Protein AF-A0A1Y6BTZ0-F1 (afdb_monomer)

Foldseek 3Di:
DDDPVVVVVVVVVVVVLVPDLQQPQLQWCCVPDVDGDGLPFQKKKKWKKKKKADKWWAALVLDTDDQLAARIKIKTKIKMKGDPDSFKIKMKMWIKMWGHHPPDIDIDIAWMKIKMKGWPDDDDLVCLPGKTKIKMKMKTDFPQQDPLNDPDRSCNSHRYPNWIKIKIWMKIWRSRDQKIKIKIWMKIATDWDAGPNKIKGWAIKIKIKIKIWGDDPQKIKMKIKIWMWTHAMDINNHGDPSRTWTKIKIKIKIKGHDDPQFMKMWMWMFIRPDGSIHRDITMIMIMIMTMDGDD

Mean predicted aligned error: 7.96 Å

Organism: NCBI:txid1513793

Radius of gyration: 21.39 Å; Cα contacts (8 Å, |Δi|>4): 846; chains: 1; bounding box: 44×32×86 Å

Sequence (295 aa):
MIPLVRLIIGLGIGLLAYQQSLACSSCGSGAADPIILFPNENYKFYLGLSDQRGFRDYNADGELVDSFGPDVKQRLTLSGGLRLSAAMTLSLTSGWQRNTKGNREDSGQTDPLFAWRYNIISQSFTSPLRPQVQVVASHKLAVGRSIHDSSALNMIDVFGSGFKESSAGVDLWFGNLPFKFGGTVLYTHVHDARHNDTQLQPGARWTRILTLGTVAWNTKFIGGLIAMDQGGIKDDGQRVARSDRYQRDLFVTIETLSLPWGNLRLNLVRQGMFEPGKNSIQAQSLTISYMRGFL

Solvent-accessible surface area (backbone atoms only — not comparable to full-atom values): 14209 Å² total; per-residue (Å²): 143,87,68,67,70,66,53,52,54,52,48,50,54,54,58,63,60,58,68,61,64,66,53,44,51,54,31,26,48,35,89,81,42,93,79,60,72,44,98,71,35,40,36,34,41,38,44,33,46,33,48,30,34,70,60,40,30,20,39,65,86,27,47,83,46,83,60,63,57,41,54,33,43,34,32,40,37,43,34,44,33,40,50,82,48,102,44,32,38,41,35,44,35,35,34,41,32,38,22,29,46,92,94,45,72,34,70,43,48,30,40,38,34,39,36,41,37,38,48,79,34,72,63,42,88,91,40,45,86,45,46,28,34,30,43,38,37,34,42,34,45,52,72,11,45,10,74,86,71,38,85,47,96,37,44,35,59,44,42,22,81,52,40,38,34,42,33,39,37,43,31,28,24,28,29,55,44,77,55,27,36,17,37,20,42,37,44,32,47,43,46,69,39,78,50,94,94,40,40,41,29,54,32,48,31,41,41,36,36,41,29,44,29,39,70,56,93,59,28,37,41,38,37,35,43,39,43,37,44,30,44,34,32,23,52,72,82,42,70,47,81,73,48,37,28,33,41,38,29,41,39,40,36,44,30,46,51,87,45,98,87,32,29,48,33,43,36,42,36,37,33,38,67,82,57,66,22,20,55,26,59,25,34,39,34,45,30,47,29,43,34,39,69,38,111

Nearest PDB structures (foldseek):
  5o68-assembly2_F  TM=8.169E-01  e=7.765E-11  Pseudomonas sp. UK4
  3a2s-assembly1_X  TM=3.562E-01  e=4.623E-05  Neisseria meningitidis
  7de8-assembly1_X  TM=3.056E-01  e=1.312E-04  Neisseria meningitidis
  2erv-assembly1_A  TM=3.747E-01  e=2.798E-01  Pseudomonas aeruginosa
  3fhh-assembly1_A  TM=2.752E-01  e=4.965E-01  Shigella dysenteriae

pLDDT: mean 84.27, std 16.29, range [30.39, 98.06]

Structure (mmCIF, N/CA/C/O backbone):
data_AF-A0A1Y6BTZ0-F1
#
_entry.id   AF-A0A1Y6BTZ0-F1
#
loop_
_atom_site.group_PDB
_atom_site.id
_atom_site.type_symbol
_atom_site.label_atom_id
_atom_site.label_alt_id
_atom_site.label_comp_id
_atom_site.label_asym_id
_atom_site.label_entity_id
_atom_site.label_seq_id
_atom_site.pdbx_PDB_ins_code
_atom_site.Cartn_x
_atom_site.Cartn_y
_atom_site.Cartn_z
_atom_site.occupancy
_atom_site.B_iso_or_equiv
_atom_site.auth_seq_id
_atom_site.auth_comp_id
_atom_site.auth_asym_id
_atom_site.auth_atom_id
_atom_site.pdbx_PDB_model_num
ATOM 1 N N . MET A 1 1 ? -19.750 -15.322 57.104 1.00 41.97 1 MET A N 1
ATOM 2 C CA . MET A 1 1 ? -19.798 -13.954 56.540 1.00 41.97 1 MET A CA 1
ATOM 3 C C . MET A 1 1 ? -18.577 -13.721 55.654 1.00 41.97 1 MET A C 1
ATOM 5 O O . MET A 1 1 ? -17.623 -13.093 56.080 1.00 41.97 1 MET A O 1
ATOM 9 N N . ILE A 1 2 ? -18.564 -14.288 54.444 1.00 44.53 2 ILE A N 1
ATOM 10 C CA . ILE A 1 2 ? -17.523 -14.031 53.435 1.00 44.53 2 ILE A CA 1
ATOM 11 C C . ILE A 1 2 ? -18.193 -14.046 52.046 1.00 44.53 2 ILE A C 1
ATOM 13 O O . ILE A 1 2 ? -18.192 -15.088 51.397 1.00 44.53 2 ILE A O 1
ATOM 17 N N . PRO A 1 3 ? -18.824 -12.943 51.590 1.00 45.62 3 PRO A N 1
ATOM 18 C CA . PRO A 1 3 ? -19.018 -12.794 50.145 1.00 45.62 3 PRO A CA 1
ATOM 19 C C . PRO A 1 3 ? -18.666 -11.410 49.577 1.00 45.62 3 PRO A C 1
ATOM 21 O O . PRO A 1 3 ? -18.629 -11.263 48.361 1.00 45.62 3 PRO A O 1
ATOM 24 N N . LEU A 1 4 ? -18.341 -10.403 50.396 1.00 35.38 4 LEU A N 1
ATOM 25 C CA . LEU A 1 4 ? -18.137 -9.040 49.880 1.00 35.38 4 LEU A CA 1
ATOM 26 C C . LEU A 1 4 ? -16.742 -8.819 49.260 1.00 35.38 4 LEU A C 1
ATOM 28 O O . LEU A 1 4 ? -16.602 -8.112 48.268 1.00 35.38 4 LEU A O 1
ATOM 32 N N . VAL A 1 5 ? -15.706 -9.480 49.789 1.00 39.72 5 VAL A N 1
ATOM 33 C CA . VAL A 1 5 ? -14.309 -9.257 49.361 1.00 39.72 5 VAL A CA 1
ATOM 34 C C . VAL A 1 5 ? -14.016 -9.865 47.980 1.00 39.72 5 VAL A C 1
ATOM 36 O O . VAL A 1 5 ? -13.243 -9.303 47.209 1.00 39.72 5 VAL A O 1
ATOM 39 N N . ARG A 1 6 ? -14.690 -10.962 47.601 1.00 35.94 6 ARG A N 1
ATOM 40 C CA . ARG A 1 6 ? -14.544 -11.554 46.255 1.00 35.94 6 ARG A CA 1
ATOM 41 C C . ARG A 1 6 ? -15.241 -10.733 45.164 1.00 35.94 6 ARG A C 1
ATOM 43 O O . ARG A 1 6 ? -14.768 -10.726 44.033 1.00 35.94 6 ARG A O 1
ATOM 50 N N . LEU A 1 7 ? -16.302 -9.997 45.505 1.00 34.53 7 LEU A N 1
ATOM 51 C CA . LEU A 1 7 ? -17.012 -9.128 44.563 1.00 34.53 7 LEU A CA 1
ATOM 52 C C . LEU A 1 7 ? -16.193 -7.869 44.222 1.00 34.53 7 LEU A C 1
ATOM 54 O O . LEU A 1 7 ? -16.160 -7.447 43.071 1.00 34.53 7 LEU A O 1
ATOM 58 N N . ILE A 1 8 ? -15.465 -7.317 45.199 1.00 44.34 8 ILE A N 1
ATOM 59 C CA . ILE A 1 8 ? -14.638 -6.111 45.018 1.00 44.34 8 ILE A CA 1
ATOM 60 C C . ILE A 1 8 ? -13.350 -6.424 44.241 1.00 44.34 8 ILE A C 1
ATOM 62 O O . ILE A 1 8 ? -12.942 -5.634 43.394 1.00 44.34 8 ILE A O 1
ATOM 66 N N . ILE A 1 9 ? -12.748 -7.602 44.440 1.00 46.16 9 ILE A N 1
ATOM 67 C CA . ILE A 1 9 ? -11.580 -8.035 43.650 1.00 46.16 9 ILE A CA 1
ATOM 68 C C . ILE A 1 9 ? -11.996 -8.386 42.207 1.00 46.16 9 ILE A C 1
ATOM 70 O O . ILE A 1 9 ? -11.276 -8.056 41.267 1.00 46.16 9 ILE A O 1
ATOM 74 N N . GLY A 1 10 ? -13.192 -8.957 42.005 1.00 34.25 10 GLY A N 1
ATOM 75 C CA . GLY A 1 10 ? -1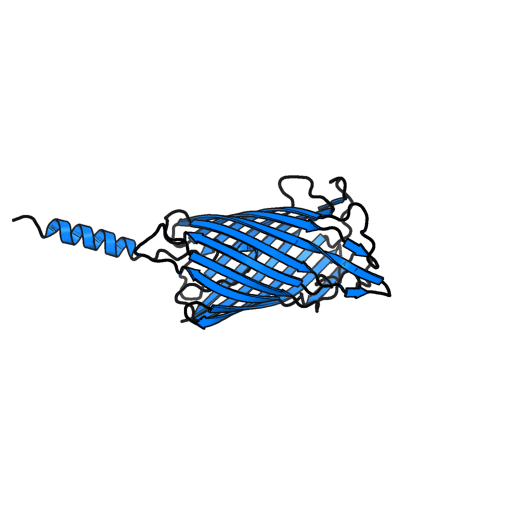3.761 -9.184 40.669 1.00 34.25 10 GLY A CA 1
ATOM 76 C C . GLY A 1 10 ? -14.083 -7.890 39.909 1.00 34.25 10 GLY A C 1
ATOM 77 O O . GLY A 1 10 ? -13.777 -7.787 38.722 1.00 34.25 10 GLY A O 1
ATOM 78 N N . LEU A 1 11 ? -14.623 -6.870 40.590 1.00 34.91 11 LEU A N 1
ATOM 79 C CA . LEU A 1 11 ? -14.847 -5.545 39.997 1.00 34.91 11 LEU A CA 1
ATOM 80 C C . LEU A 1 11 ? -13.545 -4.762 39.776 1.00 34.91 11 LEU A C 1
ATOM 82 O O . LEU A 1 11 ? -13.436 -4.062 38.775 1.00 34.91 11 LEU A O 1
ATOM 86 N N . GLY A 1 12 ? -12.542 -4.903 40.647 1.00 30.50 12 GLY A N 1
ATOM 87 C CA . GLY A 1 12 ? -11.238 -4.246 40.497 1.00 30.50 12 GLY A CA 1
ATOM 88 C C . GLY A 1 12 ? -10.427 -4.770 39.308 1.00 30.50 12 GLY A C 1
ATOM 89 O O . GLY A 1 12 ? -9.796 -3.988 38.601 1.00 30.50 12 GLY A O 1
ATOM 90 N N . ILE A 1 13 ? -10.511 -6.073 39.018 1.00 41.94 13 ILE A N 1
ATOM 91 C CA . ILE A 1 13 ? -9.890 -6.668 37.823 1.00 41.94 13 ILE A CA 1
ATOM 92 C C . ILE A 1 13 ? -10.703 -6.325 36.562 1.00 41.94 13 ILE A C 1
ATOM 94 O O . ILE A 1 13 ? -10.114 -6.068 35.516 1.00 41.94 13 ILE A O 1
ATOM 98 N N . GLY A 1 14 ? -12.034 -6.212 36.657 1.00 31.38 14 GLY A N 1
ATOM 99 C CA . GLY A 1 14 ? -12.891 -5.736 35.561 1.00 31.38 14 GLY A CA 1
ATOM 100 C C . GLY A 1 14 ? -12.719 -4.247 35.222 1.00 31.38 14 GLY A C 1
ATOM 101 O O . GLY A 1 14 ? -12.815 -3.876 34.055 1.00 31.38 14 GLY A O 1
ATOM 102 N N . LEU A 1 15 ? -12.412 -3.401 36.212 1.00 32.28 15 LEU A N 1
ATOM 103 C CA . LEU A 1 15 ? -12.181 -1.960 36.042 1.00 32.28 15 LEU A CA 1
ATOM 104 C C . LEU A 1 15 ? -10.744 -1.628 35.611 1.00 32.28 15 LEU A C 1
ATOM 106 O O . LEU A 1 15 ? -10.543 -0.658 34.885 1.00 32.28 15 LEU A O 1
ATOM 110 N N . LEU A 1 16 ? -9.755 -2.458 35.961 1.00 32.62 16 LEU A N 1
ATOM 111 C CA . LEU A 1 16 ? -8.395 -2.356 35.410 1.00 32.62 16 LEU A CA 1
ATOM 112 C C . LEU A 1 16 ? -8.262 -3.027 34.031 1.00 32.62 16 LEU A C 1
ATOM 114 O O . LEU A 1 16 ? -7.460 -2.578 33.218 1.00 32.62 16 LEU A O 1
ATOM 118 N N . ALA A 1 17 ? -9.108 -4.010 33.703 1.00 33.31 17 ALA A N 1
ATOM 119 C CA . ALA A 1 17 ? -9.297 -4.491 32.328 1.00 33.31 17 ALA A CA 1
ATOM 120 C C . ALA A 1 17 ? -10.113 -3.513 31.452 1.00 33.31 17 ALA A C 1
ATOM 122 O O . ALA A 1 17 ? -10.197 -3.692 30.237 1.00 33.31 17 ALA A O 1
ATOM 123 N N . TYR A 1 18 ? -10.684 -2.461 32.053 1.00 30.39 18 TYR A N 1
ATOM 124 C CA . TYR A 1 18 ? -11.394 -1.380 31.362 1.00 30.39 18 TYR A CA 1
ATOM 125 C C . TYR A 1 18 ? -10.451 -0.328 30.757 1.00 30.39 18 TYR A C 1
ATOM 127 O O . TYR A 1 18 ? -10.898 0.567 30.036 1.00 30.39 18 TYR A O 1
ATOM 135 N N . GLN A 1 19 ? -9.135 -0.453 30.970 1.00 34.09 19 GLN A N 1
ATOM 136 C CA . GLN A 1 19 ? -8.147 0.223 30.133 1.00 34.09 19 GLN A CA 1
ATOM 137 C C . GLN A 1 19 ? -8.053 -0.488 28.783 1.00 34.09 19 GLN A C 1
ATOM 139 O O . GLN A 1 19 ? -7.151 -1.272 28.517 1.00 34.09 19 GLN A O 1
ATOM 144 N N . GLN A 1 20 ? -9.069 -0.202 27.968 1.00 41.69 20 GLN A N 1
ATOM 145 C CA . GLN A 1 20 ? -9.121 -0.306 26.520 1.00 41.69 20 GLN A CA 1
ATOM 146 C C . GLN A 1 20 ? -8.299 -1.471 25.958 1.00 41.69 20 GLN A C 1
ATOM 148 O O . GLN A 1 20 ? -7.125 -1.318 25.610 1.00 41.69 20 GLN A O 1
ATOM 153 N N . SER A 1 21 ? -8.946 -2.614 25.707 1.00 36.28 21 SER A N 1
ATOM 154 C CA . SER A 1 21 ? -8.501 -3.403 24.565 1.00 36.28 21 SER A CA 1
ATOM 155 C C . SER A 1 21 ? -8.729 -2.536 23.324 1.00 36.28 21 SER A C 1
ATOM 157 O O . SER A 1 21 ? -9.800 -2.515 22.724 1.00 36.28 21 SER A O 1
ATOM 159 N N . LEU A 1 22 ? -7.729 -1.709 23.011 1.00 52.84 22 LEU A N 1
ATOM 160 C CA . LEU A 1 22 ? -7.672 -0.879 21.822 1.00 52.84 22 LEU A CA 1
ATOM 161 C C . LEU A 1 22 ? -7.662 -1.860 20.658 1.00 52.84 22 LEU A C 1
ATOM 163 O O . LEU A 1 22 ? -6.617 -2.417 20.310 1.00 52.84 22 LEU A O 1
ATOM 167 N N . ALA A 1 23 ? -8.863 -2.170 20.161 1.00 49.91 23 ALA A N 1
ATOM 168 C CA . ALA A 1 23 ? -9.090 -3.119 19.089 1.00 49.91 23 ALA A CA 1
ATOM 169 C C . ALA A 1 23 ? -8.126 -2.763 17.968 1.00 49.91 23 ALA A C 1
ATOM 171 O O . ALA A 1 23 ? -8.148 -1.636 17.490 1.00 49.91 23 ALA A O 1
ATOM 172 N N . CYS A 1 24 ? -7.224 -3.668 17.596 1.00 57.22 24 CYS A N 1
ATOM 173 C CA . CYS A 1 24 ? -6.159 -3.317 16.673 1.00 57.22 24 CYS A CA 1
ATOM 174 C C . CYS A 1 24 ? -6.688 -3.217 15.239 1.00 57.22 24 CYS A C 1
ATOM 176 O O . CYS A 1 24 ? -6.531 -4.140 14.445 1.00 57.22 24 CYS A O 1
ATOM 178 N N . SER A 1 25 ? -7.283 -2.072 14.907 1.00 50.34 25 SER A N 1
ATOM 179 C CA . SER A 1 25 ? -7.778 -1.758 13.566 1.00 50.34 25 SER A CA 1
ATOM 180 C C . SER A 1 25 ? -6.692 -1.923 12.501 1.00 50.34 25 SER A C 1
ATOM 182 O O . SER A 1 25 ? -7.004 -2.255 11.374 1.00 50.34 25 SER A O 1
ATOM 184 N N . SER A 1 26 ? -5.411 -1.783 12.859 1.00 55.41 26 SER A N 1
ATOM 185 C CA . SER A 1 26 ? -4.264 -1.919 11.954 1.00 55.41 26 SER A CA 1
ATOM 186 C C . SER A 1 26 ? -3.530 -3.267 12.010 1.00 55.41 26 SER A C 1
ATOM 188 O O . SER A 1 26 ? -2.465 -3.373 11.413 1.00 55.41 26 SER A O 1
ATOM 190 N N . CYS A 1 27 ? -4.025 -4.271 12.743 1.00 56.53 27 CYS A N 1
ATOM 191 C CA . CYS A 1 27 ? -3.370 -5.589 12.820 1.00 56.53 27 CYS A CA 1
ATOM 192 C C . CYS A 1 27 ? -3.823 -6.543 11.712 1.00 56.53 27 CYS A C 1
ATOM 194 O O . CYS A 1 27 ? -3.243 -7.605 11.538 1.00 56.53 27 CYS A O 1
ATOM 196 N N . GLY A 1 28 ? -4.842 -6.178 10.946 1.00 60.06 28 GLY A N 1
ATOM 197 C CA . GLY A 1 28 ? -5.150 -6.828 9.683 1.00 60.06 28 GLY A CA 1
ATOM 198 C C . GLY A 1 28 ? -4.313 -6.232 8.553 1.00 60.06 28 GLY A C 1
ATOM 199 O O . GLY A 1 28 ? -3.080 -6.228 8.577 1.00 60.06 28 GLY A O 1
ATOM 200 N N . SER A 1 29 ? -4.990 -5.593 7.608 1.00 57.09 29 SER A N 1
ATOM 201 C CA . SER A 1 29 ? -4.385 -5.023 6.409 1.00 57.09 29 SER A CA 1
ATOM 202 C C . SER A 1 29 ? -3.658 -3.695 6.660 1.00 57.09 29 SER A C 1
ATOM 204 O O . SER A 1 29 ? -3.507 -2.907 5.727 1.00 57.09 29 SER A O 1
ATOM 206 N N . GLY A 1 30 ? -3.249 -3.387 7.896 1.00 53.94 30 GLY A N 1
ATOM 207 C CA . GLY A 1 30 ? -2.688 -2.080 8.268 1.00 53.94 30 GLY A CA 1
ATOM 208 C C . GLY A 1 30 ? -1.413 -1.701 7.507 1.00 53.94 30 GLY A C 1
ATOM 209 O O . GLY A 1 30 ? -1.040 -0.532 7.491 1.00 53.94 30 GLY A O 1
ATOM 210 N N . ALA A 1 31 ? -0.775 -2.670 6.844 1.00 52.12 31 ALA A N 1
ATOM 211 C CA . ALA A 1 31 ? 0.333 -2.442 5.922 1.00 52.12 31 ALA A CA 1
ATOM 212 C C . ALA A 1 31 ? -0.095 -2.091 4.479 1.00 52.12 31 ALA A C 1
ATOM 214 O O . ALA A 1 31 ? 0.695 -1.510 3.743 1.00 52.12 31 ALA A O 1
ATOM 215 N N . ALA A 1 32 ? -1.321 -2.431 4.066 1.00 58.75 32 ALA A N 1
ATOM 216 C CA . ALA A 1 32 ? -1.858 -2.159 2.727 1.00 58.75 32 ALA A CA 1
ATOM 217 C C . ALA A 1 32 ? -2.865 -1.000 2.681 1.00 58.75 32 ALA A C 1
ATOM 219 O O . ALA A 1 32 ? -3.070 -0.424 1.616 1.00 58.75 32 ALA A O 1
ATOM 220 N N . ASP A 1 33 ? -3.480 -0.647 3.809 1.00 63.97 33 ASP A N 1
ATOM 221 C CA . ASP A 1 33 ? -4.409 0.477 3.910 1.00 63.97 33 ASP A CA 1
ATOM 222 C C . ASP A 1 33 ? -4.027 1.352 5.112 1.00 63.97 33 ASP A C 1
ATOM 224 O O . ASP A 1 33 ? -4.066 0.877 6.255 1.00 63.97 33 ASP A O 1
ATOM 228 N N . PRO A 1 34 ? -3.635 2.618 4.886 1.00 59.47 34 PRO A N 1
ATOM 229 C CA . PRO A 1 34 ? -3.190 3.489 5.964 1.00 59.47 34 PRO A CA 1
ATOM 230 C C . PRO A 1 34 ? -4.321 3.853 6.933 1.00 59.47 34 PRO A C 1
ATOM 232 O O . PRO A 1 34 ? -4.027 4.242 8.071 1.00 59.47 34 PRO A O 1
ATOM 235 N N . ILE A 1 35 ? -5.592 3.723 6.524 1.00 75.50 35 ILE A N 1
ATOM 236 C CA . ILE A 1 35 ? -6.726 4.247 7.280 1.00 75.50 35 ILE A CA 1
ATOM 237 C C . ILE A 1 35 ? -7.775 3.181 7.610 1.00 75.50 35 ILE A C 1
ATOM 239 O O . ILE A 1 35 ? -8.582 2.751 6.794 1.00 75.50 35 ILE A O 1
ATOM 243 N N . ILE A 1 36 ? -7.793 2.788 8.883 1.00 75.06 36 ILE A N 1
ATOM 244 C CA . ILE A 1 36 ? -8.793 1.875 9.438 1.00 75.06 36 ILE A CA 1
ATOM 245 C C . ILE A 1 36 ? -9.403 2.545 10.668 1.00 75.06 36 ILE A C 1
ATOM 247 O O . ILE A 1 36 ? -8.682 3.004 11.566 1.00 75.06 36 ILE A O 1
ATOM 251 N N . LEU A 1 37 ? -10.732 2.654 10.673 1.00 75.81 37 LEU A N 1
ATOM 252 C CA . LEU A 1 37 ? -11.487 3.310 11.738 1.00 75.81 37 LEU A CA 1
ATOM 253 C C . LEU A 1 37 ? -11.646 2.347 12.920 1.00 75.81 37 LEU A C 1
ATOM 255 O O . LEU A 1 37 ? -12.078 1.205 12.749 1.00 75.81 37 LEU A O 1
ATOM 259 N N . PHE A 1 38 ? -11.331 2.810 14.128 1.00 74.00 38 PHE A N 1
ATOM 260 C CA . PHE A 1 38 ? -11.684 2.107 15.361 1.00 74.00 38 PHE A CA 1
ATOM 261 C C . PHE A 1 38 ? -13.206 2.089 15.547 1.00 74.00 38 PHE A C 1
ATOM 263 O O . PHE A 1 38 ? -13.879 2.992 15.053 1.00 74.00 38 PHE A O 1
ATOM 270 N N . PRO A 1 39 ? -13.781 1.115 16.280 1.00 71.50 39 PRO A N 1
ATOM 271 C CA . PRO A 1 39 ? -15.232 0.972 16.445 1.00 71.50 39 PRO A CA 1
ATOM 272 C C . PRO A 1 39 ? -15.986 2.204 16.961 1.00 71.50 39 PRO A C 1
ATOM 274 O O . PRO A 1 39 ? -17.188 2.288 16.762 1.00 71.50 39 PRO A O 1
ATOM 277 N N . ASN A 1 40 ? -15.318 3.179 17.570 1.00 74.38 40 ASN A N 1
ATOM 278 C CA . ASN A 1 40 ? -15.905 4.438 18.033 1.00 74.38 40 ASN A CA 1
ATOM 279 C C . ASN A 1 40 ? -15.644 5.640 17.103 1.00 74.38 40 ASN A C 1
ATOM 281 O O . ASN A 1 40 ? -16.249 6.679 17.306 1.00 74.38 40 ASN A O 1
ATOM 285 N N . GLU A 1 41 ? -14.778 5.523 16.095 1.00 81.31 41 GLU A N 1
ATOM 286 C CA . GLU A 1 41 ? -14.476 6.616 15.160 1.00 81.31 41 GLU A CA 1
ATOM 287 C C . GLU A 1 41 ? -15.517 6.670 14.030 1.00 81.31 41 GLU A C 1
ATOM 289 O O . GLU A 1 41 ? -15.693 5.686 13.309 1.00 81.31 41 GLU A O 1
ATOM 294 N N . ASN A 1 42 ? -16.166 7.820 13.834 1.00 89.00 42 ASN A N 1
ATOM 295 C CA . ASN A 1 42 ? -17.037 8.076 12.683 1.00 89.00 42 ASN A CA 1
ATOM 296 C C . ASN A 1 42 ? -16.272 8.656 11.494 1.00 89.00 42 ASN A C 1
ATOM 298 O O . ASN A 1 42 ? -16.600 8.371 10.343 1.00 89.00 42 ASN A O 1
ATOM 302 N N . TYR A 1 43 ? -15.223 9.427 11.759 1.00 90.62 43 TYR A N 1
ATOM 303 C CA . TYR A 1 43 ? -14.342 9.966 10.735 1.00 90.62 43 TYR A CA 1
ATOM 304 C C . TYR A 1 43 ? -12.893 9.922 11.200 1.00 90.62 43 TYR A C 1
ATOM 306 O O . TYR A 1 43 ? -12.595 10.020 12.391 1.00 90.62 43 TYR A O 1
ATOM 314 N N . LYS A 1 44 ? -11.979 9.735 10.250 1.00 89.56 44 LYS A N 1
ATOM 315 C CA . LYS A 1 44 ? -10.543 9.672 10.512 1.00 89.56 44 LYS A CA 1
ATOM 316 C C . LYS A 1 44 ? -9.778 10.380 9.412 1.00 89.56 44 LYS A C 1
ATOM 318 O O . LYS A 1 44 ? -10.127 10.263 8.241 1.00 89.56 44 LYS A O 1
ATOM 323 N N . PHE A 1 45 ? -8.717 11.072 9.797 1.00 91.88 45 PHE A N 1
ATOM 324 C CA . PHE A 1 45 ? -7.746 11.644 8.874 1.00 91.88 45 PHE A CA 1
ATOM 325 C C . PHE A 1 45 ? -6.368 11.051 9.129 1.00 91.88 45 PHE A C 1
ATOM 327 O O . PHE A 1 45 ? -6.018 10.729 10.267 1.00 91.88 45 PHE A O 1
ATOM 334 N N . TYR A 1 46 ? -5.600 10.923 8.055 1.00 91.12 46 TYR A N 1
ATOM 335 C CA . TYR A 1 46 ? -4.228 10.445 8.042 1.00 91.12 46 TYR A CA 1
ATOM 336 C C . TYR A 1 46 ? -3.379 11.399 7.199 1.00 91.12 46 TYR A C 1
ATOM 338 O O . TYR A 1 46 ? -3.726 11.703 6.056 1.00 91.12 46 TYR A O 1
ATOM 346 N N . LEU A 1 47 ? -2.258 11.833 7.765 1.00 94.81 47 LEU A N 1
ATOM 347 C CA . LEU A 1 47 ? -1.201 12.572 7.089 1.00 94.81 47 LEU A CA 1
ATOM 348 C C . LEU A 1 47 ? 0.101 11.797 7.278 1.00 94.81 47 LEU A C 1
ATOM 350 O O . LEU A 1 47 ? 0.567 11.658 8.405 1.00 94.81 47 LEU A O 1
ATOM 354 N N . GLY A 1 48 ? 0.682 11.288 6.198 1.00 93.88 48 GLY A N 1
ATOM 355 C CA . GLY A 1 48 ? 1.928 10.523 6.235 1.00 93.88 48 GLY A CA 1
ATOM 356 C C . GLY A 1 48 ? 3.011 11.159 5.382 1.00 93.88 48 GLY A C 1
ATOM 357 O O . GLY A 1 48 ? 2.737 11.592 4.271 1.00 93.88 48 GLY A O 1
ATOM 358 N N . LEU A 1 49 ? 4.243 11.174 5.874 1.00 96.62 49 LEU A N 1
ATOM 359 C CA . LEU A 1 49 ? 5.438 11.490 5.105 1.00 96.62 49 LEU A CA 1
ATOM 360 C C . LEU A 1 49 ? 6.332 10.253 5.092 1.00 96.62 49 LEU A C 1
ATOM 362 O O . LEU A 1 49 ? 6.785 9.811 6.149 1.00 96.62 49 LEU A O 1
ATOM 366 N N . SER A 1 50 ? 6.576 9.698 3.909 1.00 95.88 50 SER A N 1
ATOM 367 C CA . SER A 1 50 ? 7.493 8.577 3.724 1.00 95.88 50 SER A CA 1
ATOM 368 C C . SER A 1 50 ? 8.731 8.987 2.943 1.00 95.88 50 SER A C 1
ATOM 370 O O . SER A 1 50 ? 8.622 9.750 1.987 1.00 95.88 50 SER A O 1
ATOM 372 N N . ASP A 1 51 ? 9.876 8.424 3.304 1.00 96.81 51 ASP A N 1
ATOM 373 C CA . ASP A 1 51 ? 11.149 8.533 2.597 1.00 96.81 51 ASP A CA 1
ATOM 374 C C . ASP A 1 51 ? 11.653 7.114 2.308 1.00 96.81 51 ASP A C 1
ATOM 376 O O . ASP A 1 51 ? 11.829 6.303 3.220 1.00 96.81 51 ASP A O 1
ATOM 380 N N . GLN A 1 52 ? 11.800 6.797 1.024 1.00 95.62 52 GLN A N 1
ATOM 381 C CA . GLN A 1 52 ? 12.198 5.488 0.530 1.00 95.62 52 GLN A CA 1
ATOM 382 C C . GLN A 1 52 ? 13.534 5.587 -0.204 1.00 95.62 52 GLN A C 1
ATOM 384 O O . GLN A 1 52 ? 13.698 6.444 -1.073 1.00 95.62 52 GLN A O 1
ATOM 389 N N . ARG A 1 53 ? 14.479 4.709 0.145 1.00 94.94 53 ARG A N 1
ATOM 390 C CA . ARG A 1 53 ? 15.865 4.705 -0.351 1.00 94.94 53 ARG A CA 1
ATOM 391 C C . ARG A 1 53 ? 16.413 3.292 -0.512 1.00 94.94 53 ARG A C 1
ATOM 393 O O . ARG A 1 53 ? 15.782 2.310 -0.117 1.00 94.94 53 ARG A O 1
ATOM 400 N N . GLY A 1 54 ? 17.641 3.212 -1.023 1.00 90.62 54 GLY A N 1
ATOM 401 C CA . GLY A 1 54 ? 18.395 1.962 -1.116 1.00 90.62 54 GLY A CA 1
ATOM 402 C C . GLY A 1 54 ? 17.833 1.026 -2.179 1.00 90.62 54 GLY A C 1
ATOM 403 O O . GLY A 1 54 ? 17.813 -0.184 -1.962 1.00 90.62 54 GLY A O 1
ATOM 404 N N . PHE A 1 55 ? 17.340 1.605 -3.278 1.00 90.75 55 PHE A N 1
ATOM 405 C CA . PHE A 1 55 ? 16.764 0.872 -4.394 1.00 90.75 55 PHE A CA 1
ATOM 406 C C . PHE A 1 55 ? 17.789 -0.076 -5.012 1.00 90.75 55 PHE A C 1
ATOM 408 O O . PHE A 1 55 ? 18.935 0.293 -5.274 1.00 90.75 55 PHE A O 1
ATOM 415 N N . ARG A 1 56 ? 17.356 -1.317 -5.206 1.00 88.06 56 ARG A N 1
ATOM 416 C CA . ARG A 1 56 ? 18.088 -2.386 -5.875 1.00 88.06 56 ARG A CA 1
ATOM 417 C C . ARG A 1 56 ? 17.090 -3.162 -6.710 1.00 88.06 56 ARG A C 1
ATOM 419 O O . ARG A 1 56 ? 16.100 -3.650 -6.162 1.00 88.06 56 ARG A O 1
ATOM 426 N N . ASP A 1 57 ? 17.357 -3.262 -8.001 1.00 88.06 57 ASP A N 1
ATOM 427 C CA . ASP A 1 57 ? 16.462 -3.924 -8.937 1.00 88.06 57 ASP A CA 1
ATOM 428 C C . ASP A 1 57 ? 16.940 -5.363 -9.146 1.00 88.06 57 ASP A C 1
ATOM 430 O O . ASP A 1 57 ? 18.141 -5.628 -9.211 1.00 88.06 57 ASP A O 1
ATOM 434 N N . TYR A 1 58 ? 16.000 -6.300 -9.217 1.00 87.31 58 TYR A N 1
ATOM 435 C CA . TYR A 1 58 ? 16.276 -7.708 -9.477 1.00 87.31 58 TYR A CA 1
ATOM 436 C C . TYR A 1 58 ? 15.594 -8.138 -10.771 1.00 87.31 58 TYR A C 1
ATOM 438 O O . TYR A 1 58 ? 14.398 -7.894 -10.958 1.00 87.31 58 TYR A O 1
ATOM 446 N N . ASN A 1 59 ? 16.343 -8.795 -11.655 1.00 88.06 59 ASN A N 1
ATOM 447 C CA . ASN A 1 59 ? 15.822 -9.289 -12.928 1.00 88.06 59 ASN A CA 1
ATOM 448 C C . ASN A 1 59 ? 14.934 -10.544 -12.742 1.00 88.06 59 ASN A C 1
ATOM 450 O O . ASN A 1 59 ? 14.605 -10.964 -11.628 1.00 88.06 59 ASN A O 1
ATOM 454 N N . ALA A 1 60 ? 14.521 -11.164 -13.848 1.00 86.56 60 ALA A N 1
ATOM 455 C CA . ALA A 1 60 ? 13.688 -12.365 -13.827 1.00 86.56 60 ALA A CA 1
ATOM 456 C C . ALA A 1 60 ? 14.388 -13.606 -13.231 1.00 86.56 60 ALA A C 1
ATOM 458 O O . ALA A 1 60 ? 13.714 -14.535 -12.778 1.00 86.56 60 ALA A O 1
ATOM 459 N N . ASP A 1 61 ? 15.725 -13.636 -13.255 1.00 86.50 61 ASP A N 1
ATOM 460 C CA . ASP A 1 61 ? 16.570 -14.654 -12.612 1.00 86.50 61 ASP A CA 1
ATOM 461 C C . ASP A 1 61 ? 16.795 -14.366 -11.120 1.00 86.50 61 ASP A C 1
ATOM 463 O O . ASP A 1 61 ? 17.280 -15.230 -10.393 1.00 86.50 61 ASP A O 1
ATOM 467 N N . GLY A 1 62 ? 16.386 -13.187 -10.639 1.00 82.75 62 GLY A N 1
ATOM 468 C CA . GLY A 1 62 ? 16.658 -12.747 -9.276 1.00 82.75 62 GLY A CA 1
ATOM 469 C C . GLY A 1 62 ? 18.082 -12.212 -9.091 1.00 82.75 62 GLY A C 1
ATOM 470 O O . GLY A 1 62 ? 18.560 -12.093 -7.965 1.00 82.75 62 GLY A O 1
ATOM 471 N N . GLU A 1 63 ? 18.777 -11.885 -10.176 1.00 87.38 63 GLU A N 1
ATOM 472 C CA . GLU A 1 63 ? 20.098 -11.268 -10.122 1.00 87.38 63 GLU A CA 1
ATOM 473 C C . GLU A 1 63 ? 19.963 -9.756 -9.966 1.00 87.38 63 GLU A C 1
ATOM 475 O O . GLU A 1 63 ? 19.052 -9.136 -10.523 1.00 87.38 63 GLU A O 1
ATOM 480 N N . LEU A 1 64 ? 20.883 -9.168 -9.202 1.00 85.38 64 LEU A N 1
ATOM 481 C CA . LEU A 1 64 ? 20.953 -7.726 -9.015 1.00 85.38 64 LEU A CA 1
ATOM 482 C C . LEU A 1 64 ? 21.324 -7.050 -10.340 1.00 85.38 64 LEU A C 1
ATOM 484 O O . LEU A 1 64 ? 22.322 -7.409 -10.962 1.00 85.38 64 LEU A O 1
ATOM 488 N N . VAL A 1 65 ? 20.554 -6.038 -10.723 1.00 87.00 65 VAL A N 1
ATOM 489 C CA . VAL A 1 65 ? 20.836 -5.175 -11.872 1.00 87.00 65 VAL A CA 1
ATOM 490 C C . VAL A 1 65 ? 20.917 -3.716 -11.435 1.00 87.00 65 VAL A C 1
ATOM 492 O O . VAL A 1 65 ? 20.437 -3.342 -10.358 1.00 87.00 65 VAL A O 1
ATOM 495 N N . ASP A 1 66 ? 21.554 -2.892 -12.265 1.00 80.69 66 ASP A N 1
ATOM 496 C CA . ASP A 1 66 ? 21.691 -1.466 -11.990 1.00 80.69 66 ASP A CA 1
ATOM 497 C C . ASP A 1 66 ? 20.323 -0.807 -11.840 1.00 80.69 66 ASP A C 1
ATOM 499 O O . ASP A 1 66 ? 19.434 -0.962 -12.681 1.00 80.69 66 ASP A O 1
ATOM 503 N N . SER A 1 67 ? 20.165 -0.052 -10.749 1.00 78.88 67 SER A N 1
ATOM 504 C CA . SER A 1 67 ? 18.899 0.602 -10.456 1.00 78.88 67 SER A CA 1
ATOM 505 C C . SER A 1 67 ? 18.639 1.746 -11.434 1.00 78.88 67 SER A C 1
ATOM 507 O O . SER A 1 67 ? 19.283 2.803 -11.377 1.00 78.88 67 SER A O 1
ATOM 509 N N . PHE A 1 68 ? 17.663 1.533 -12.311 1.00 80.62 68 PHE A N 1
ATOM 510 C CA . PHE A 1 68 ? 17.292 2.487 -13.355 1.00 80.62 68 PHE A CA 1
ATOM 511 C C . PHE A 1 68 ? 16.480 3.671 -12.800 1.00 80.62 68 PHE A C 1
ATOM 513 O O . PHE A 1 68 ? 16.561 4.794 -13.299 1.00 80.62 68 PHE A O 1
ATOM 520 N N . GLY A 1 69 ? 15.714 3.424 -11.735 1.00 88.06 69 GLY A N 1
ATOM 521 C CA . GLY A 1 69 ? 14.823 4.398 -11.109 1.00 88.06 69 GLY A CA 1
ATOM 522 C C . GLY A 1 69 ? 15.524 5.452 -10.236 1.00 88.06 69 GLY A C 1
ATOM 523 O O . GLY A 1 69 ? 16.755 5.517 -10.178 1.00 88.06 69 GLY A O 1
ATOM 524 N N . PRO A 1 70 ? 14.748 6.299 -9.533 1.00 92.56 70 PRO A N 1
ATOM 525 C CA . PRO A 1 70 ? 15.280 7.317 -8.628 1.00 92.56 70 PRO A CA 1
ATOM 526 C C . PRO A 1 70 ? 16.017 6.709 -7.426 1.00 92.56 70 PRO A C 1
ATOM 528 O O . PRO A 1 70 ? 15.711 5.604 -6.990 1.00 92.56 70 PRO A O 1
ATOM 531 N N . ASP A 1 71 ? 16.950 7.468 -6.852 1.00 94.38 71 ASP A N 1
ATOM 532 C CA . ASP A 1 71 ? 17.717 7.076 -5.661 1.00 94.38 71 ASP A CA 1
ATOM 533 C C . ASP A 1 71 ? 16.897 7.258 -4.374 1.00 94.38 71 ASP A C 1
ATOM 535 O O . ASP A 1 71 ? 17.079 6.537 -3.387 1.00 94.38 71 ASP A O 1
ATOM 539 N N . VAL A 1 72 ? 15.983 8.233 -4.391 1.00 95.69 72 VAL A N 1
ATOM 540 C CA . VAL A 1 72 ? 15.088 8.562 -3.282 1.00 95.69 72 VAL A CA 1
ATOM 541 C C . VAL A 1 72 ? 13.677 8.791 -3.814 1.00 95.69 72 VAL A C 1
ATOM 543 O O . VAL A 1 72 ? 13.489 9.514 -4.793 1.00 95.69 72 VAL A O 1
ATOM 546 N N . LYS A 1 73 ? 12.678 8.218 -3.136 1.00 96.50 73 LYS A N 1
ATOM 547 C CA . LYS A 1 73 ? 11.262 8.561 -3.315 1.00 96.50 73 LYS A CA 1
ATOM 548 C C . LYS A 1 73 ? 10.694 9.066 -2.000 1.00 96.50 73 LYS A C 1
ATOM 550 O O . LYS A 1 73 ? 10.667 8.341 -1.010 1.00 96.50 73 LYS A O 1
ATOM 555 N N . GLN A 1 74 ? 10.217 10.298 -1.993 1.00 97.75 74 GLN A N 1
ATOM 556 C CA . GLN A 1 74 ? 9.526 10.897 -0.861 1.00 97.75 74 GLN A CA 1
ATOM 557 C C . GLN A 1 74 ? 8.057 11.071 -1.191 1.00 97.75 74 GLN A C 1
ATOM 559 O O . GLN A 1 74 ? 7.727 11.520 -2.281 1.00 97.75 74 GLN A O 1
ATOM 564 N N . ARG A 1 75 ? 7.162 10.735 -0.267 1.00 96.88 75 ARG A N 1
ATOM 565 C CA . ARG A 1 75 ? 5.721 10.829 -0.509 1.00 96.88 75 ARG A CA 1
ATOM 566 C C . ARG A 1 75 ? 5.006 11.437 0.679 1.00 96.88 75 ARG A C 1
ATOM 568 O O . ARG A 1 75 ? 5.094 10.928 1.792 1.00 96.88 75 ARG A O 1
ATOM 575 N N . LEU A 1 76 ? 4.245 12.487 0.402 1.00 97.75 76 LEU A N 1
ATOM 576 C CA . LEU A 1 76 ? 3.214 13.013 1.276 1.00 97.75 76 LEU A CA 1
ATOM 577 C C . LEU A 1 76 ? 1.903 12.296 0.951 1.00 97.75 76 LEU A C 1
ATOM 579 O O . LEU A 1 76 ? 1.417 12.368 -0.174 1.00 97.75 76 LEU A O 1
ATOM 583 N N . THR A 1 77 ? 1.334 11.592 1.917 1.00 95.69 77 THR A N 1
ATOM 584 C CA . THR A 1 77 ? 0.083 10.843 1.783 1.00 95.69 77 THR A CA 1
ATOM 585 C C . THR A 1 77 ? -0.999 11.501 2.620 1.00 95.69 77 THR A C 1
ATOM 587 O O . THR A 1 77 ? -0.788 11.799 3.794 1.00 95.69 77 THR A O 1
ATOM 590 N N . LEU A 1 78 ? -2.163 11.685 2.013 1.00 95.56 78 LEU A N 1
ATOM 591 C CA . LEU A 1 78 ? -3.372 12.193 2.638 1.00 95.56 78 LEU A CA 1
ATOM 592 C C . LEU A 1 78 ? -4.456 11.133 2.509 1.00 95.56 78 LEU A C 1
ATOM 594 O O . LEU A 1 78 ? -4.754 10.690 1.397 1.00 95.56 78 LEU A O 1
ATOM 598 N N . SER A 1 79 ? -5.072 10.765 3.629 1.00 94.12 79 SER A N 1
ATOM 599 C CA . SER A 1 79 ? -6.236 9.884 3.609 1.00 94.12 79 SER A CA 1
ATOM 600 C C . SER A 1 79 ? -7.343 10.387 4.517 1.00 94.12 79 SER A C 1
ATOM 602 O O . SER A 1 79 ? -7.094 10.880 5.618 1.00 94.12 79 SER A O 1
ATOM 604 N N . GLY A 1 80 ? -8.575 10.214 4.054 1.00 94.19 80 GLY A N 1
ATOM 605 C CA . GLY A 1 80 ? -9.793 10.453 4.813 1.00 94.19 80 GLY A CA 1
ATOM 606 C C . GLY A 1 80 ? -10.638 9.188 4.841 1.00 94.19 80 GLY A C 1
ATOM 607 O O . GLY A 1 80 ? -10.736 8.479 3.840 1.00 94.19 80 GLY A O 1
ATOM 608 N N . GLY A 1 81 ? -11.219 8.892 5.996 1.00 93.06 81 GLY A N 1
ATOM 609 C CA . GLY A 1 81 ? -12.072 7.733 6.205 1.00 93.06 81 GLY A CA 1
ATOM 610 C C . GLY A 1 81 ? -13.377 8.145 6.867 1.00 93.06 81 GLY A C 1
ATOM 611 O O . GLY A 1 81 ? -13.369 8.971 7.778 1.00 93.06 81 GLY A O 1
ATOM 612 N N . LEU A 1 82 ? -14.480 7.562 6.410 1.00 94.62 82 LEU A N 1
ATOM 613 C CA . LEU A 1 82 ? -15.835 7.841 6.867 1.00 94.62 82 LEU A CA 1
ATOM 614 C C . LEU A 1 82 ? -16.549 6.533 7.200 1.00 94.62 82 LEU A C 1
ATOM 616 O O . LEU A 1 82 ? -16.550 5.586 6.411 1.00 94.62 82 LEU A O 1
ATOM 620 N N . ARG A 1 83 ? -17.208 6.493 8.353 1.00 91.88 83 ARG A N 1
ATOM 621 C CA . ARG A 1 83 ? -18.139 5.432 8.710 1.00 91.88 83 ARG A CA 1
ATOM 622 C C . ARG A 1 83 ? -19.527 5.751 8.169 1.00 91.88 83 ARG A C 1
ATOM 624 O O . ARG A 1 83 ? -20.105 6.774 8.509 1.00 91.88 83 ARG A O 1
ATOM 631 N N . LEU A 1 84 ? -20.076 4.833 7.380 1.00 93.75 84 LEU A N 1
ATOM 632 C CA . LEU A 1 84 ? -21.462 4.916 6.913 1.00 93.75 84 LEU A CA 1
ATOM 633 C C . LEU A 1 84 ? -22.426 4.176 7.844 1.00 93.75 84 LEU A C 1
ATOM 635 O O . LEU A 1 84 ? -23.580 4.563 7.987 1.00 93.75 84 LEU A O 1
ATOM 639 N N . SER A 1 85 ? -21.961 3.099 8.480 1.00 91.19 85 SER A N 1
ATOM 640 C CA . SER A 1 85 ? -22.729 2.326 9.459 1.00 91.19 85 SER A CA 1
ATOM 641 C C . SER A 1 85 ? -21.790 1.617 10.433 1.00 91.19 85 SER A C 1
ATOM 643 O O . SER A 1 85 ? -20.581 1.576 10.219 1.00 91.19 85 SER A O 1
ATOM 645 N N . ALA A 1 86 ? -22.323 0.976 11.476 1.00 84.88 86 ALA A N 1
ATOM 646 C CA . ALA A 1 86 ? -21.512 0.156 12.384 1.00 84.88 86 ALA A CA 1
ATOM 647 C C . ALA A 1 86 ? -20.696 -0.939 11.655 1.00 84.88 86 ALA A C 1
ATOM 649 O O . ALA A 1 86 ? -19.649 -1.371 12.144 1.00 84.88 86 ALA A O 1
ATOM 650 N N . ALA A 1 87 ? -21.156 -1.373 10.477 1.00 88.81 87 ALA A N 1
ATOM 651 C CA . ALA A 1 87 ? -20.481 -2.382 9.676 1.00 88.81 87 ALA A CA 1
ATOM 652 C C . ALA A 1 87 ? -19.644 -1.809 8.525 1.00 88.81 87 ALA A C 1
ATOM 654 O O . ALA A 1 87 ? -18.723 -2.484 8.084 1.00 88.81 87 ALA A O 1
ATOM 655 N N . MET A 1 88 ? -19.926 -0.600 8.035 1.00 91.50 88 MET A N 1
ATOM 656 C CA . MET A 1 88 ? -19.383 -0.121 6.763 1.00 91.50 88 MET A CA 1
ATOM 657 C C . MET A 1 88 ? -18.528 1.136 6.908 1.00 91.50 88 MET A C 1
ATOM 659 O O . MET A 1 88 ? -18.955 2.134 7.496 1.00 91.50 88 MET A O 1
ATOM 663 N N . THR A 1 89 ? -17.346 1.114 6.293 1.00 91.62 89 THR A N 1
ATOM 664 C CA . THR A 1 89 ? -16.451 2.276 6.203 1.00 91.62 89 THR A CA 1
ATOM 665 C C . THR A 1 89 ? -15.976 2.490 4.776 1.00 91.62 89 THR A C 1
ATOM 667 O O . THR A 1 89 ? -15.657 1.524 4.084 1.00 91.62 89 THR A O 1
ATOM 670 N N . LEU A 1 90 ? -15.873 3.750 4.371 1.00 94.19 90 LEU A N 1
ATOM 671 C CA . LEU A 1 90 ? -15.250 4.185 3.128 1.00 94.19 90 LEU A CA 1
ATOM 672 C C . LEU A 1 90 ? -13.963 4.942 3.429 1.00 94.19 90 LEU A C 1
ATOM 674 O O . LEU A 1 90 ? -13.858 5.609 4.459 1.00 94.19 90 LEU A O 1
ATOM 678 N N . SER A 1 91 ? -13.011 4.889 2.511 1.00 93.38 91 SER A N 1
ATOM 679 C CA . SER A 1 91 ? -11.826 5.727 2.554 1.00 93.38 91 SER A CA 1
ATOM 680 C C . SER A 1 91 ? -11.389 6.187 1.172 1.00 93.38 91 SER A C 1
ATOM 682 O O . SER A 1 91 ? -11.640 5.540 0.154 1.00 93.38 91 SER A O 1
ATOM 684 N N . LEU A 1 92 ? -10.725 7.338 1.163 1.00 95.12 92 LEU A N 1
ATOM 685 C CA . LEU A 1 92 ? -10.032 7.899 0.017 1.00 95.12 92 LEU A CA 1
ATOM 686 C C . LEU A 1 92 ? -8.607 8.219 0.448 1.00 95.12 92 LEU A C 1
ATOM 688 O O . LEU A 1 92 ? -8.398 8.885 1.461 1.00 95.12 92 LEU A O 1
ATOM 692 N N . THR A 1 93 ? -7.640 7.753 -0.328 1.00 94.56 93 THR A N 1
ATOM 693 C CA . THR A 1 93 ? -6.217 8.034 -0.147 1.00 94.56 93 THR A CA 1
ATOM 694 C C . THR A 1 93 ? -5.653 8.630 -1.425 1.00 94.56 93 THR A C 1
ATOM 696 O O . THR A 1 93 ? -5.923 8.133 -2.511 1.00 94.56 93 THR A O 1
ATOM 699 N N . SER A 1 94 ? -4.851 9.679 -1.304 1.00 95.56 94 SER A N 1
ATOM 700 C CA . SER A 1 94 ? -4.085 10.279 -2.397 1.00 95.56 94 SER A CA 1
ATOM 701 C C . SER A 1 94 ? -2.775 10.827 -1.834 1.00 95.56 94 SER A C 1
ATOM 703 O O . SER A 1 94 ? -2.486 10.703 -0.642 1.00 95.56 94 SER A O 1
ATOM 705 N N . GLY A 1 95 ? -1.943 11.415 -2.677 1.00 96.06 95 GLY A N 1
ATOM 706 C CA . GLY A 1 95 ? -0.677 11.961 -2.229 1.00 96.06 95 GLY A CA 1
ATOM 707 C C . GLY A 1 95 ? 0.088 12.700 -3.303 1.00 96.06 95 GLY A C 1
ATOM 708 O O . GLY A 1 95 ? -0.286 12.696 -4.475 1.00 96.06 95 GLY A O 1
ATOM 709 N N . TRP A 1 96 ? 1.184 13.299 -2.862 1.00 98.06 96 TRP A N 1
ATOM 710 C CA . TRP A 1 96 ? 2.185 13.959 -3.684 1.00 98.06 96 TRP A CA 1
ATOM 711 C C . TRP A 1 96 ? 3.518 13.253 -3.478 1.00 98.06 96 TRP A C 1
ATOM 713 O O . TRP A 1 96 ? 3.903 12.984 -2.339 1.00 98.06 96 TRP A O 1
ATOM 723 N N . GLN A 1 97 ? 4.214 12.928 -4.557 1.00 97.94 97 GLN A N 1
ATOM 724 C CA . GLN A 1 97 ? 5.491 12.232 -4.517 1.00 97.94 97 GLN A CA 1
ATOM 725 C C . GLN A 1 97 ? 6.572 13.102 -5.147 1.00 97.94 97 GLN A C 1
ATOM 727 O O . GLN A 1 97 ? 6.336 13.740 -6.164 1.00 97.94 97 GLN A O 1
ATOM 732 N N . ARG A 1 98 ? 7.757 13.103 -4.541 1.00 97.88 98 ARG A N 1
ATOM 733 C CA . ARG A 1 98 ? 8.991 13.681 -5.064 1.00 97.88 98 ARG A CA 1
ATOM 734 C C . ARG A 1 98 ? 10.010 12.568 -5.266 1.00 97.88 98 ARG A C 1
ATOM 736 O O . ARG A 1 98 ? 10.283 11.809 -4.339 1.00 97.88 98 ARG A O 1
ATOM 743 N N . ASN A 1 99 ? 10.586 12.500 -6.454 1.00 97.31 99 ASN A N 1
ATOM 744 C CA . ASN A 1 99 ? 11.634 11.555 -6.807 1.00 97.31 99 ASN A CA 1
ATOM 745 C C . ASN A 1 99 ? 12.942 12.312 -7.028 1.00 97.31 99 ASN A C 1
ATOM 747 O O . ASN A 1 99 ? 12.942 13.361 -7.667 1.00 97.31 99 ASN A O 1
ATOM 751 N N . THR A 1 100 ? 14.058 11.759 -6.561 1.00 96.56 100 THR A N 1
ATOM 752 C CA . THR A 1 100 ? 15.386 12.366 -6.721 1.00 96.56 100 THR A CA 1
ATOM 753 C C . THR A 1 100 ? 16.365 11.348 -7.297 1.00 96.56 100 THR A C 1
ATOM 755 O O . THR A 1 100 ? 16.396 10.201 -6.849 1.00 96.56 100 THR A O 1
ATOM 758 N N . LYS A 1 101 ? 17.178 11.761 -8.276 1.00 94.75 101 LYS A N 1
ATOM 759 C CA . LYS A 1 101 ? 18.315 10.995 -8.812 1.00 94.75 101 LYS A CA 1
ATOM 760 C C . LYS A 1 101 ? 19.525 11.914 -8.971 1.00 94.75 101 LYS A C 1
ATOM 762 O O . LYS A 1 101 ? 19.516 12.800 -9.834 1.00 94.75 101 LYS A O 1
ATOM 767 N N . GLY A 1 102 ? 20.571 11.701 -8.176 1.00 91.94 102 GLY A N 1
ATOM 768 C CA . GLY A 1 102 ? 21.682 12.652 -8.072 1.00 91.94 102 GLY A CA 1
ATOM 769 C C . GLY A 1 102 ? 21.176 14.073 -7.782 1.00 91.94 102 GLY A C 1
ATOM 770 O O . GLY A 1 102 ? 20.457 14.286 -6.812 1.00 91.94 102 GLY A O 1
ATOM 771 N N . ASN A 1 103 ? 21.497 15.030 -8.659 1.00 93.19 103 ASN A N 1
ATOM 772 C CA . ASN A 1 103 ? 21.078 16.436 -8.527 1.00 93.19 103 ASN A CA 1
ATOM 773 C C . ASN A 1 103 ? 19.728 16.762 -9.194 1.00 93.19 103 ASN A C 1
ATOM 775 O O . ASN A 1 103 ? 19.322 17.921 -9.203 1.00 93.19 103 ASN A O 1
ATOM 779 N N . ARG A 1 104 ? 19.056 15.781 -9.810 1.00 94.75 104 ARG A N 1
ATOM 780 C CA . ARG A 1 104 ? 17.765 15.986 -10.482 1.00 94.75 104 ARG A CA 1
ATOM 781 C C . ARG A 1 104 ? 16.624 15.571 -9.568 1.00 94.75 104 ARG A C 1
ATOM 783 O O . ARG A 1 104 ? 16.699 14.517 -8.936 1.00 94.75 104 ARG A O 1
ATOM 790 N N . GLU A 1 105 ? 15.554 16.354 -9.566 1.00 95.88 105 GLU A N 1
ATOM 791 C CA . GLU A 1 105 ? 14.311 16.033 -8.874 1.00 95.88 105 GLU A CA 1
ATOM 792 C C . GLU A 1 105 ? 13.095 16.332 -9.751 1.00 95.88 105 GLU A C 1
ATOM 794 O O . GLU A 1 105 ? 13.143 17.211 -10.609 1.00 95.88 105 GLU A O 1
ATOM 799 N N . ASP A 1 106 ? 12.018 15.586 -9.526 1.00 97.50 106 ASP A N 1
ATOM 800 C CA . ASP A 1 106 ? 10.696 15.883 -10.071 1.00 97.50 106 ASP A CA 1
ATOM 801 C C . ASP A 1 106 ? 9.628 15.503 -9.036 1.00 97.50 106 ASP A C 1
ATOM 803 O O . ASP A 1 106 ? 9.877 14.696 -8.129 1.00 97.50 106 ASP A O 1
ATOM 807 N N . SER A 1 107 ? 8.443 16.099 -9.131 1.00 97.56 107 SER A N 1
ATOM 808 C CA . SER A 1 107 ? 7.345 15.813 -8.219 1.00 97.56 107 SER A CA 1
ATOM 809 C C . SER A 1 107 ? 5.977 15.875 -8.885 1.00 97.56 107 SER A C 1
ATOM 811 O O . SER A 1 107 ? 5.740 16.668 -9.792 1.00 97.56 107 SER A O 1
ATOM 813 N N . GLY A 1 108 ? 5.052 15.059 -8.394 1.00 97.31 108 GLY A N 1
ATOM 814 C CA . GLY A 1 108 ? 3.712 14.990 -8.947 1.00 97.31 108 GLY A CA 1
ATOM 815 C C . GLY A 1 108 ? 2.741 14.212 -8.080 1.00 97.31 108 GLY A C 1
ATOM 816 O O . GLY A 1 108 ? 3.079 13.641 -7.039 1.00 97.31 108 GLY A O 1
ATOM 817 N N . GLN A 1 109 ? 1.490 14.205 -8.521 1.00 97.31 109 GLN A N 1
ATOM 818 C CA . GLN A 1 109 ? 0.409 13.523 -7.831 1.00 97.31 109 GLN A CA 1
ATOM 819 C C . GLN A 1 109 ? 0.519 11.999 -7.983 1.00 97.31 109 GLN A C 1
ATOM 821 O O . GLN A 1 109 ? 0.822 11.477 -9.054 1.00 97.31 109 GLN A O 1
ATOM 826 N N . THR A 1 110 ? 0.214 11.284 -6.901 1.00 96.62 110 THR A N 1
ATOM 827 C CA . THR A 1 110 ? 0.088 9.820 -6.896 1.00 96.62 110 THR A CA 1
ATOM 828 C C . THR A 1 110 ? -1.327 9.370 -7.250 1.00 96.62 110 THR A C 1
ATOM 830 O O . THR A 1 110 ? -2.295 10.105 -7.048 1.00 96.62 110 THR A O 1
ATOM 833 N N . ASP A 1 111 ? -1.451 8.128 -7.710 1.00 96.62 111 ASP A N 1
ATOM 834 C CA . ASP A 1 111 ? -2.738 7.494 -8.001 1.00 96.62 111 ASP A CA 1
ATOM 835 C C . ASP A 1 111 ? -3.675 7.503 -6.773 1.00 96.62 111 ASP A C 1
ATOM 837 O O . ASP A 1 111 ? -3.311 6.949 -5.723 1.00 96.62 111 ASP A O 1
ATOM 841 N N . PRO A 1 112 ? -4.881 8.096 -6.869 1.00 96.44 112 PRO A N 1
ATOM 842 C CA . PRO A 1 112 ? -5.845 8.053 -5.784 1.00 96.44 112 PRO A CA 1
ATOM 843 C C . PRO A 1 112 ? -6.467 6.656 -5.663 1.00 96.44 112 PRO A C 1
ATOM 845 O O . PRO A 1 112 ? -6.731 5.971 -6.655 1.00 96.44 112 PRO A O 1
ATOM 848 N N . LEU A 1 113 ? -6.729 6.252 -4.425 1.00 95.19 113 LEU A N 1
ATOM 849 C CA . LEU A 1 113 ? -7.288 4.962 -4.044 1.00 95.19 113 LEU A CA 1
ATOM 850 C C . LEU A 1 113 ? -8.566 5.176 -3.239 1.00 95.19 113 LEU A C 1
ATOM 852 O O . LEU A 1 113 ? -8.535 5.782 -2.169 1.00 95.19 113 LEU A O 1
ATOM 856 N N . PHE A 1 114 ? -9.663 4.613 -3.725 1.00 95.50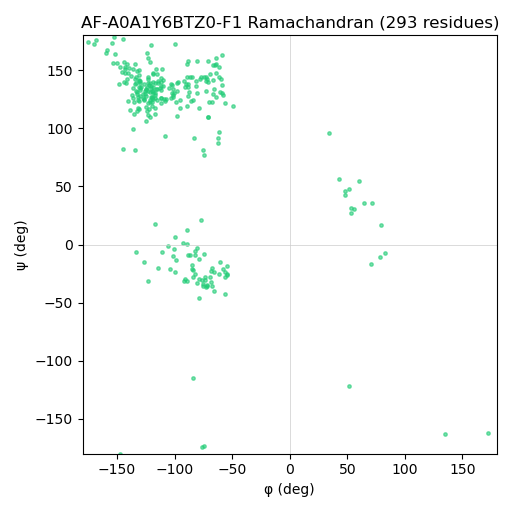 114 PHE A N 1
ATOM 857 C CA . PHE A 1 114 ? -10.912 4.489 -2.987 1.00 95.50 114 PHE A CA 1
ATOM 858 C C . PHE A 1 114 ? -10.977 3.094 -2.385 1.00 95.50 114 PHE A C 1
ATOM 860 O O . PHE A 1 114 ? -10.751 2.118 -3.097 1.00 95.50 114 PHE A O 1
ATOM 867 N N . ALA A 1 115 ? -11.301 2.971 -1.105 1.00 93.25 115 ALA A N 1
ATOM 868 C CA . ALA A 1 115 ? -11.526 1.675 -0.484 1.00 93.25 115 ALA A CA 1
ATOM 869 C C . ALA A 1 115 ? -12.831 1.660 0.304 1.00 93.25 115 ALA A C 1
ATOM 871 O O . ALA A 1 115 ? -13.291 2.672 0.831 1.00 93.25 115 ALA A O 1
ATOM 872 N N . TRP A 1 116 ? -13.436 0.484 0.374 1.00 93.00 116 TRP A N 1
ATOM 873 C CA . TRP A 1 116 ? -14.595 0.206 1.197 1.00 93.00 116 TRP A CA 1
ATOM 874 C C . TRP A 1 116 ? -14.348 -1.065 1.997 1.00 93.00 116 TRP A C 1
ATOM 876 O O . TRP A 1 116 ? -13.674 -1.996 1.549 1.00 93.00 116 TRP A O 1
ATOM 886 N N . ARG A 1 117 ? -14.891 -1.089 3.210 1.00 91.44 117 ARG A N 1
ATOM 887 C CA . ARG A 1 117 ? -14.804 -2.231 4.115 1.00 91.44 117 ARG A CA 1
ATOM 888 C C . ARG A 1 117 ? -16.166 -2.523 4.699 1.00 91.44 117 ARG A C 1
ATOM 890 O O . ARG A 1 117 ? -16.914 -1.596 5.018 1.00 91.44 117 ARG A O 1
ATOM 897 N N . TYR A 1 118 ? -16.442 -3.804 4.884 1.00 92.38 118 TYR A N 1
ATOM 898 C CA . TYR A 1 118 ? -17.664 -4.287 5.503 1.00 92.38 118 TYR A CA 1
ATOM 899 C C . TYR A 1 118 ? -17.350 -5.333 6.576 1.00 92.38 118 TYR A C 1
ATOM 901 O O . TYR A 1 118 ? -16.801 -6.393 6.277 1.00 92.38 118 TYR A O 1
ATOM 909 N N . ASN A 1 119 ? -17.699 -5.038 7.828 1.00 90.56 119 ASN A N 1
ATOM 910 C CA . ASN A 1 119 ? -17.591 -5.947 8.965 1.00 90.56 119 ASN A CA 1
ATOM 911 C C . ASN A 1 119 ? -18.642 -7.054 8.840 1.00 90.56 119 ASN A C 1
ATOM 913 O O . ASN A 1 119 ? -19.828 -6.809 9.049 1.00 90.56 119 ASN A O 1
ATOM 917 N N . ILE A 1 120 ? -18.202 -8.282 8.566 1.00 93.44 120 ILE A N 1
ATOM 918 C CA . ILE A 1 120 ? -19.061 -9.471 8.663 1.00 93.44 120 ILE A CA 1
ATOM 919 C C . ILE A 1 120 ? -19.191 -9.878 10.129 1.00 93.44 120 ILE A C 1
ATOM 921 O O . ILE A 1 120 ? -20.276 -10.169 10.629 1.00 93.44 120 ILE A O 1
ATOM 925 N N . ILE A 1 121 ? -18.055 -9.910 10.825 1.00 90.56 121 ILE A N 1
ATOM 926 C CA . ILE A 1 121 ? -17.970 -10.317 12.220 1.00 90.56 121 ILE A CA 1
ATOM 927 C C . ILE A 1 121 ? -17.336 -9.165 12.975 1.00 90.56 121 ILE A C 1
ATOM 929 O O . ILE A 1 121 ? -16.158 -8.878 12.790 1.00 90.56 121 ILE A O 1
ATOM 933 N N . SER A 1 122 ? -18.115 -8.514 13.832 1.00 84.75 122 SER A N 1
ATOM 934 C CA . SER A 1 122 ? -17.582 -7.531 14.768 1.00 84.75 122 SER A CA 1
ATOM 935 C C . SER A 1 122 ? -16.904 -8.230 15.935 1.00 84.75 122 SER A C 1
ATOM 937 O O . SER A 1 122 ? -17.365 -9.271 16.420 1.00 84.75 122 SER A O 1
ATOM 939 N N . GLN A 1 123 ? -15.823 -7.628 16.412 1.00 76.38 123 GLN A N 1
ATOM 940 C CA . GLN A 1 123 ? -15.169 -8.104 17.612 1.00 76.38 123 GLN A CA 1
ATOM 941 C C . GLN A 1 123 ? -16.065 -7.8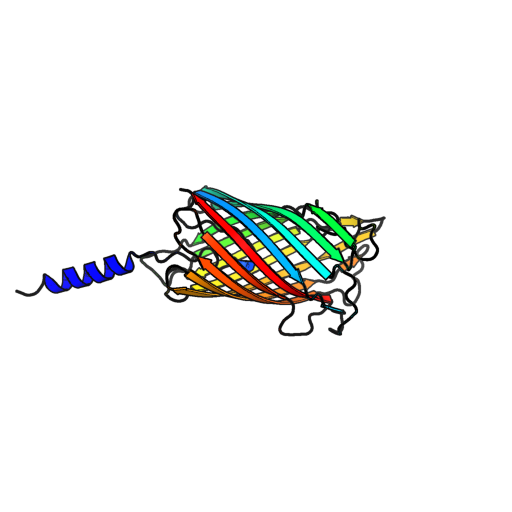99 18.838 1.00 76.38 123 GLN A C 1
ATOM 943 O O . GLN A 1 123 ? -16.728 -6.870 18.957 1.00 76.38 123 GLN A O 1
ATOM 948 N N . SER A 1 124 ? -16.057 -8.857 19.769 1.00 74.19 124 SER A N 1
ATOM 949 C CA . SER A 1 124 ? -16.730 -8.710 21.062 1.00 74.19 124 SER A CA 1
ATOM 950 C C . SER A 1 124 ? -15.715 -8.636 22.198 1.00 74.19 124 SER A C 1
ATOM 952 O O . SER A 1 124 ? -14.780 -9.434 22.259 1.00 74.19 124 SER A O 1
ATOM 954 N N . PHE A 1 125 ? -15.927 -7.721 23.144 1.00 70.88 125 PHE A N 1
ATOM 955 C CA . PHE A 1 125 ? -15.159 -7.673 24.393 1.00 70.88 125 PHE A CA 1
ATOM 956 C C . PHE A 1 125 ? -15.474 -8.863 25.308 1.00 70.88 125 PHE A C 1
ATOM 958 O O . PHE A 1 125 ? -14.609 -9.316 26.048 1.00 70.88 125 PHE A O 1
ATOM 965 N N . THR A 1 126 ? -16.684 -9.425 25.212 1.00 80.38 126 THR A N 1
ATOM 966 C CA . THR A 1 126 ? -17.097 -10.601 25.998 1.00 80.38 126 THR A CA 1
ATOM 967 C C . THR A 1 126 ? -16.563 -11.918 25.439 1.00 80.38 126 THR A C 1
ATOM 969 O O . THR A 1 126 ? -16.619 -12.941 26.112 1.00 80.38 126 THR A O 1
ATOM 972 N N . SER A 1 127 ? -16.031 -11.911 24.213 1.00 81.31 127 SER A N 1
ATOM 973 C CA . SER A 1 127 ? -15.430 -13.083 23.575 1.00 81.31 127 SER A CA 1
ATOM 974 C C . SER A 1 127 ? -14.099 -12.685 22.924 1.00 81.31 127 SER A C 1
ATOM 976 O O . SER A 1 127 ? -14.052 -12.432 21.720 1.00 81.31 127 SER A O 1
ATOM 978 N N . PRO A 1 128 ? -12.999 -12.603 23.702 1.00 77.50 128 PRO A N 1
ATOM 979 C CA . PRO A 1 128 ? -11.705 -12.116 23.209 1.00 77.50 128 PRO A CA 1
ATOM 980 C C . PRO A 1 128 ? -11.107 -12.951 22.069 1.00 77.50 128 PRO A C 1
ATOM 982 O O . PRO A 1 128 ? -10.341 -12.426 21.263 1.00 77.50 128 PRO A O 1
ATOM 985 N N . LEU A 1 129 ? -11.475 -14.236 21.997 1.00 85.62 129 LEU A N 1
ATOM 986 C CA . LEU A 1 129 ? -11.073 -15.172 20.944 1.00 85.62 129 LEU A CA 1
ATOM 987 C C . LEU A 1 129 ? -11.921 -15.059 19.672 1.00 85.62 129 LEU A C 1
ATOM 989 O O . LEU A 1 129 ? -11.618 -15.721 18.686 1.00 85.62 129 LEU A O 1
ATOM 993 N N . ARG A 1 130 ? -12.979 -14.242 19.657 1.00 86.44 130 ARG A N 1
ATOM 994 C CA . ARG A 1 130 ? -13.735 -13.971 18.434 1.00 86.44 130 ARG A CA 1
ATOM 995 C C . ARG A 1 130 ? -1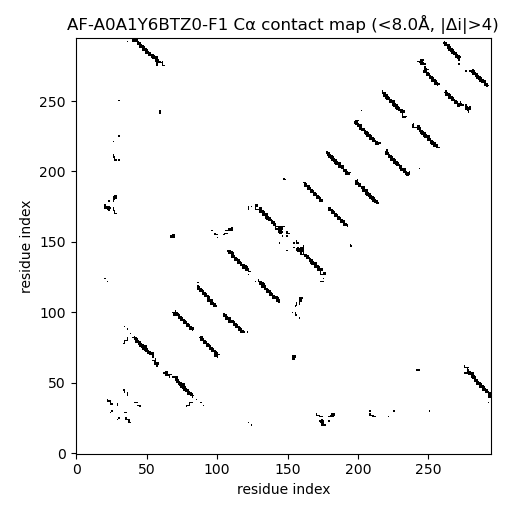2.964 -12.944 17.594 1.00 86.44 130 ARG A C 1
ATOM 997 O O . ARG A 1 130 ? -12.791 -11.815 18.065 1.00 86.44 130 ARG A O 1
ATOM 1004 N N . PRO A 1 131 ? -12.520 -13.287 16.372 1.00 86.50 131 PRO A N 1
ATOM 1005 C CA . PRO A 1 131 ? -11.860 -12.323 15.507 1.00 86.50 131 PRO A CA 1
ATOM 1006 C C . PRO A 1 131 ? -12.864 -11.301 14.977 1.00 86.50 131 PRO A C 1
ATOM 1008 O O . PRO A 1 131 ? -14.067 -11.563 14.890 1.00 86.50 131 PRO A O 1
ATOM 1011 N N . GLN A 1 132 ? -12.346 -10.152 14.566 1.00 87.25 132 GLN A N 1
ATOM 1012 C CA . GLN A 1 132 ? -13.035 -9.309 13.606 1.00 87.25 132 GLN A CA 1
ATOM 1013 C C . GLN A 1 132 ? -12.762 -9.844 12.203 1.00 87.25 132 GLN A C 1
ATOM 1015 O O . GLN A 1 132 ? -11.624 -10.199 11.899 1.00 87.25 132 GLN A O 1
ATOM 1020 N N . VAL A 1 133 ? -13.796 -9.905 11.367 1.00 91.06 133 VAL A N 1
ATOM 1021 C CA . VAL A 1 133 ? -13.684 -10.317 9.963 1.00 91.06 133 VAL A CA 1
ATOM 1022 C C . VAL A 1 133 ? -14.328 -9.256 9.091 1.00 91.06 133 VAL A C 1
ATOM 1024 O O . VAL A 1 133 ? -15.496 -8.906 9.290 1.00 91.06 133 VAL A O 1
ATOM 1027 N N . GLN A 1 134 ? -13.568 -8.767 8.118 1.00 91.50 134 GLN A N 1
ATOM 1028 C CA . GLN A 1 134 ? -13.994 -7.771 7.150 1.00 91.50 134 GLN A CA 1
ATOM 1029 C C . GLN A 1 134 ? -13.820 -8.278 5.728 1.00 91.50 134 GLN A C 1
ATOM 1031 O O . GLN A 1 134 ? -12.825 -8.924 5.408 1.00 91.50 134 GLN A O 1
ATOM 1036 N N . VAL A 1 135 ? -14.751 -7.903 4.860 1.00 94.19 135 VAL A N 1
ATOM 1037 C CA . VAL A 1 135 ? -14.486 -7.854 3.421 1.00 94.19 135 VAL A CA 1
ATOM 1038 C C . VAL A 1 135 ? -13.939 -6.477 3.104 1.00 94.19 135 VAL A C 1
ATOM 1040 O O . VAL A 1 135 ? -14.438 -5.473 3.617 1.00 94.19 135 VAL A O 1
ATOM 1043 N N . VAL A 1 136 ? -12.924 -6.439 2.256 1.00 92.12 136 VAL A N 1
ATOM 1044 C CA . VAL A 1 136 ? -12.319 -5.208 1.760 1.00 92.12 136 VAL A CA 1
ATOM 1045 C C . VAL A 1 136 ? -12.415 -5.228 0.250 1.00 92.12 136 VAL A C 1
ATOM 1047 O O . VAL A 1 136 ? -12.123 -6.248 -0.372 1.00 92.12 136 VAL A O 1
ATOM 1050 N N . ALA A 1 137 ? -12.772 -4.103 -0.351 1.00 95.00 137 ALA A N 1
ATOM 1051 C CA . ALA A 1 137 ? -12.477 -3.890 -1.753 1.00 95.00 137 ALA A CA 1
ATOM 1052 C C . ALA A 1 137 ? -12.061 -2.447 -2.016 1.00 95.00 137 ALA A C 1
ATOM 1054 O O . ALA A 1 137 ? -12.345 -1.533 -1.244 1.00 95.00 137 ALA A O 1
ATOM 1055 N N . SER A 1 138 ? -11.309 -2.253 -3.087 1.00 95.19 138 SER A N 1
ATOM 1056 C CA . SER A 1 138 ? -10.719 -0.967 -3.412 1.00 95.19 138 SER A CA 1
ATOM 1057 C C . SER A 1 138 ? -10.556 -0.786 -4.909 1.00 95.19 138 SER A C 1
ATOM 1059 O O . SER A 1 138 ? -10.490 -1.752 -5.668 1.00 95.19 138 SER A O 1
ATOM 1061 N N . HIS A 1 139 ? -10.506 0.469 -5.332 1.00 96.69 139 HIS A N 1
ATOM 1062 C CA . HIS A 1 139 ? -10.279 0.856 -6.708 1.00 96.69 139 HIS A CA 1
ATOM 1063 C C . HIS A 1 139 ? -9.268 1.999 -6.760 1.00 96.69 139 HIS A C 1
ATOM 1065 O O . HIS A 1 139 ? -9.467 3.049 -6.145 1.00 96.69 139 HIS A O 1
ATOM 1071 N N . LYS A 1 140 ? -8.175 1.780 -7.485 1.00 96.38 140 LYS A N 1
ATOM 1072 C CA . LYS A 1 140 ? -7.124 2.763 -7.730 1.00 96.38 140 LYS A CA 1
ATOM 1073 C C . LYS A 1 140 ? -7.293 3.329 -9.132 1.00 96.38 140 LYS A C 1
ATOM 1075 O O . LYS A 1 140 ? -7.407 2.561 -10.087 1.00 96.38 140 LYS A O 1
ATOM 1080 N N . LEU A 1 141 ? -7.278 4.652 -9.250 1.00 96.44 141 LEU A N 1
ATOM 1081 C CA . LEU A 1 141 ? -7.317 5.333 -10.542 1.00 96.44 141 LEU A CA 1
ATOM 1082 C C . LEU A 1 141 ? -5.895 5.590 -11.046 1.00 96.44 141 LEU A C 1
ATOM 1084 O O . LEU A 1 141 ? -5.040 5.995 -10.266 1.00 96.44 141 LEU A O 1
ATOM 1088 N N . ALA A 1 142 ? -5.669 5.419 -12.348 1.00 95.19 142 ALA A N 1
ATOM 1089 C CA . ALA A 1 142 ? -4.432 5.826 -13.012 1.00 95.19 142 ALA A CA 1
ATOM 1090 C C . ALA A 1 142 ? -4.498 7.317 -13.355 1.00 95.19 142 ALA A C 1
ATOM 1092 O O . ALA A 1 142 ? -5.044 7.690 -14.391 1.00 95.19 142 ALA A O 1
ATOM 1093 N N . VAL A 1 143 ? -4.017 8.165 -12.448 1.00 95.31 143 VAL A N 1
ATOM 1094 C CA . VAL A 1 143 ? -4.005 9.631 -12.633 1.00 95.31 143 VAL A CA 1
ATOM 1095 C C . VAL A 1 143 ? -2.588 10.181 -12.512 1.00 95.31 143 VAL A C 1
ATOM 1097 O O . VAL A 1 143 ? -2.258 11.173 -13.157 1.00 95.31 143 VAL A O 1
ATOM 1100 N N . GLY A 1 144 ? -1.742 9.546 -11.698 1.00 94.62 144 GLY A N 1
ATOM 1101 C CA . GLY A 1 144 ? -0.335 9.903 -11.615 1.00 94.62 144 GLY A CA 1
ATOM 1102 C C . GLY A 1 144 ? 0.397 9.518 -12.897 1.00 94.62 144 GLY A C 1
ATOM 1103 O O . GLY A 1 144 ? 0.086 8.500 -13.518 1.00 94.62 144 GLY A O 1
ATOM 1104 N N . ARG A 1 145 ? 1.404 10.315 -13.271 1.00 94.56 145 ARG A N 1
ATOM 1105 C CA . ARG A 1 145 ? 2.239 10.031 -14.444 1.00 94.56 145 ARG A CA 1
ATOM 1106 C C . ARG A 1 145 ? 2.891 8.657 -14.299 1.00 94.56 145 ARG A C 1
ATOM 1108 O O . ARG A 1 145 ? 3.481 8.360 -13.255 1.00 94.56 145 ARG A O 1
ATOM 1115 N N . SER A 1 146 ? 2.757 7.821 -15.321 1.00 93.12 146 SER A N 1
ATOM 1116 C CA . SER A 1 146 ? 3.268 6.455 -15.315 1.00 93.12 146 SER A CA 1
ATOM 1117 C C . SER A 1 146 ? 4.598 6.330 -16.049 1.00 93.12 146 SER A C 1
ATOM 1119 O O . SER A 1 146 ? 5.052 7.254 -16.720 1.00 93.12 146 SER A O 1
ATOM 1121 N N . ILE A 1 147 ? 5.202 5.146 -15.963 1.00 90.62 147 ILE A N 1
ATOM 1122 C CA . ILE A 1 147 ? 6.386 4.773 -16.745 1.00 90.62 147 ILE A CA 1
ATOM 1123 C C . ILE A 1 147 ? 6.171 4.906 -18.258 1.00 90.62 147 ILE A C 1
ATOM 1125 O O . ILE A 1 147 ? 7.119 5.165 -18.990 1.00 90.62 147 ILE A O 1
ATOM 1129 N N . HIS A 1 148 ? 4.929 4.768 -18.720 1.00 88.25 148 HIS A N 1
ATOM 1130 C CA . HIS A 1 148 ? 4.578 4.832 -20.135 1.00 88.25 148 HIS A CA 1
ATOM 1131 C C . HIS A 1 148 ? 4.363 6.265 -20.640 1.00 88.25 148 HIS A C 1
ATOM 1133 O O . HIS A 1 148 ? 4.434 6.506 -21.842 1.00 88.25 148 HIS A O 1
ATOM 1139 N N . ASP A 1 149 ? 4.158 7.209 -19.720 1.00 87.00 149 ASP A N 1
ATOM 1140 C CA . ASP A 1 149 ? 4.033 8.645 -19.998 1.00 87.00 149 ASP A CA 1
ATOM 1141 C C . ASP A 1 149 ? 5.343 9.400 -19.695 1.00 87.00 149 ASP A C 1
ATOM 1143 O O . ASP A 1 149 ? 5.436 10.616 -19.877 1.00 87.00 149 ASP A O 1
ATOM 1147 N N . SER A 1 150 ? 6.335 8.683 -19.160 1.00 89.12 150 SER A N 1
ATOM 1148 C CA . SER A 1 150 ? 7.616 9.208 -18.697 1.00 89.12 150 SER A CA 1
ATOM 1149 C C . SER A 1 150 ? 8.411 9.785 -19.860 1.00 89.12 150 SER A C 1
ATOM 1151 O O . SER A 1 150 ? 8.703 9.096 -20.835 1.00 89.12 150 SER A O 1
ATOM 1153 N N . SER A 1 151 ? 8.844 11.033 -19.714 1.00 86.50 151 SER A N 1
ATOM 1154 C CA . SER A 1 151 ? 9.777 11.670 -20.657 1.00 86.50 151 SER A CA 1
ATOM 1155 C C . SER A 1 151 ? 11.222 11.644 -20.151 1.00 86.50 151 SER A C 1
ATOM 1157 O O . SER A 1 151 ? 12.161 11.887 -20.912 1.00 86.50 151 SER A O 1
ATOM 1159 N N . ALA A 1 152 ? 11.428 11.328 -18.868 1.00 85.94 152 ALA A N 1
ATOM 1160 C CA . ALA A 1 152 ? 12.749 11.282 -18.266 1.00 85.94 152 ALA A CA 1
ATOM 1161 C C . ALA A 1 152 ? 13.415 9.904 -18.402 1.00 85.94 152 ALA A C 1
ATOM 1163 O O . ALA A 1 152 ? 12.836 8.873 -18.063 1.00 85.94 152 ALA A O 1
ATOM 1164 N N . LEU A 1 153 ? 14.701 9.906 -18.771 1.00 78.62 153 LEU A N 1
ATOM 1165 C CA . LEU A 1 153 ? 15.526 8.698 -18.914 1.00 78.62 153 LEU A CA 1
ATOM 1166 C C . LEU A 1 153 ? 15.637 7.838 -17.648 1.00 78.62 153 LEU A C 1
ATOM 1168 O O . LEU A 1 153 ? 15.966 6.680 -17.781 1.00 78.62 153 LEU A O 1
ATOM 1172 N N . ASN A 1 154 ? 15.385 8.366 -16.447 1.00 86.12 154 ASN A N 1
ATOM 1173 C CA . ASN A 1 154 ? 15.496 7.606 -15.189 1.00 86.12 154 ASN A CA 1
ATOM 1174 C C . ASN A 1 154 ? 14.148 7.480 -14.465 1.00 86.12 154 ASN A C 1
ATOM 1176 O O . ASN A 1 154 ? 14.114 7.263 -13.251 1.00 86.12 154 ASN A O 1
ATOM 1180 N N . MET A 1 155 ? 13.039 7.712 -15.181 1.00 89.88 155 MET A N 1
ATOM 1181 C CA . MET A 1 155 ? 11.677 7.620 -14.637 1.00 89.88 155 MET A CA 1
ATOM 1182 C C . MET A 1 155 ? 11.481 8.461 -13.362 1.00 89.88 155 MET A C 1
ATOM 1184 O O . MET A 1 155 ? 10.718 8.102 -12.462 1.00 89.88 155 MET A O 1
ATOM 1188 N N . ILE A 1 156 ? 12.201 9.587 -13.256 1.00 93.75 156 ILE A N 1
ATOM 1189 C CA . ILE A 1 156 ? 12.078 10.500 -12.113 1.00 93.75 156 ILE A CA 1
ATOM 1190 C C . ILE A 1 156 ? 10.712 11.191 -12.109 1.00 93.75 156 ILE A C 1
ATOM 1192 O O . ILE A 1 156 ? 10.226 11.540 -11.043 1.00 93.75 156 ILE A O 1
ATOM 1196 N N . ASP A 1 157 ? 10.045 11.289 -13.256 1.00 95.00 157 ASP A N 1
ATOM 1197 C CA . ASP A 1 157 ? 8.708 11.857 -13.404 1.00 95.00 157 ASP A CA 1
ATOM 1198 C C . ASP A 1 157 ? 7.581 10.817 -13.231 1.00 95.00 157 ASP A C 1
ATOM 1200 O O . ASP A 1 157 ? 6.424 11.100 -13.523 1.00 95.00 157 ASP A O 1
ATOM 1204 N N . VAL A 1 158 ? 7.884 9.610 -12.733 1.00 95.06 158 VAL A N 1
ATOM 1205 C CA . VAL A 1 158 ? 6.891 8.541 -12.522 1.00 95.06 158 VAL A CA 1
ATOM 1206 C C . VAL A 1 158 ? 6.364 8.531 -11.083 1.00 95.06 158 VAL A C 1
ATOM 1208 O O . VAL A 1 158 ? 7.094 8.254 -10.122 1.00 95.06 158 VAL A O 1
ATOM 1211 N N . PHE A 1 159 ? 5.060 8.766 -10.933 1.00 96.00 159 PHE A N 1
ATOM 1212 C CA . PHE A 1 159 ? 4.354 8.887 -9.645 1.00 96.00 159 PHE A CA 1
ATOM 1213 C C . PHE A 1 159 ? 3.133 7.962 -9.525 1.00 96.00 159 PHE A C 1
ATOM 1215 O O . PHE A 1 159 ? 2.613 7.751 -8.426 1.00 96.00 159 PHE A O 1
ATOM 1222 N N . GLY A 1 160 ? 2.678 7.410 -10.648 1.00 93.56 160 GLY A N 1
ATOM 1223 C CA . GLY A 1 160 ? 1.581 6.459 -10.747 1.00 93.56 160 GLY A CA 1
ATOM 1224 C C . GLY A 1 160 ? 2.027 5.134 -11.355 1.00 93.56 160 GLY A C 1
ATOM 1225 O O . GLY A 1 160 ? 3.147 4.967 -11.836 1.00 93.56 160 GLY A O 1
ATOM 1226 N N . SER A 1 161 ? 1.120 4.169 -11.316 1.00 92.19 161 SER A N 1
ATOM 1227 C CA . SER A 1 161 ? 1.316 2.852 -11.924 1.00 92.19 161 SER A CA 1
ATOM 1228 C C . SER A 1 161 ? 0.985 2.817 -13.415 1.00 92.19 161 SER A C 1
ATOM 1230 O O . SER A 1 161 ? 1.465 1.924 -14.100 1.00 92.19 161 SER A O 1
ATOM 1232 N N . GLY A 1 162 ? 0.174 3.762 -13.905 1.00 93.81 162 GLY A N 1
ATOM 1233 C CA . GLY A 1 162 ? -0.356 3.766 -15.277 1.00 93.81 162 GLY A CA 1
ATOM 1234 C C . GLY A 1 162 ? -1.596 2.904 -15.484 1.00 93.81 162 GLY A C 1
ATOM 1235 O O . GLY A 1 162 ? -2.237 3.004 -16.522 1.00 93.81 162 GLY A O 1
ATOM 1236 N N . PHE A 1 163 ? -1.998 2.125 -14.477 1.00 95.69 163 PHE A N 1
ATOM 1237 C CA . PHE A 1 163 ? -3.118 1.198 -14.589 1.00 95.69 163 PHE A CA 1
ATOM 1238 C C . PHE A 1 163 ? -4.183 1.462 -13.534 1.00 95.69 163 PHE A C 1
ATOM 1240 O O . PHE A 1 163 ? -3.896 1.769 -12.371 1.00 95.69 163 PHE A O 1
ATOM 1247 N N . LYS A 1 164 ? -5.446 1.305 -13.939 1.00 97.06 164 LYS A N 1
ATOM 1248 C CA . LYS A 1 164 ? -6.532 1.177 -12.970 1.00 97.06 164 LYS A CA 1
ATOM 1249 C C . LYS A 1 164 ? -6.400 -0.188 -12.309 1.00 97.06 164 LYS A C 1
ATOM 1251 O O . LYS A 1 164 ? -6.124 -1.186 -12.972 1.00 97.06 164 LYS A O 1
ATOM 1256 N N . GLU A 1 165 ? -6.635 -0.254 -11.007 1.00 96.75 165 GLU A N 1
ATOM 1257 C CA . GLU A 1 165 ? -6.562 -1.509 -10.256 1.00 96.75 165 GLU A CA 1
ATOM 1258 C C . GLU A 1 165 ? -7.812 -1.668 -9.406 1.00 96.75 165 GLU A C 1
ATOM 1260 O O . GLU A 1 165 ? -8.248 -0.727 -8.754 1.00 96.75 165 GLU A O 1
ATOM 1265 N N . SER A 1 166 ? -8.400 -2.859 -9.397 1.00 97.50 166 SER A N 1
ATOM 1266 C CA . SER A 1 166 ? -9.526 -3.199 -8.525 1.00 97.50 166 SER A CA 1
ATOM 1267 C C . SER A 1 166 ? -9.132 -4.357 -7.637 1.00 97.50 166 SER A C 1
ATOM 1269 O O . SER A 1 166 ? -8.736 -5.403 -8.140 1.00 97.50 166 SER A O 1
ATOM 1271 N N . SER A 1 167 ? -9.219 -4.171 -6.325 1.00 96.25 167 SER A N 1
ATOM 1272 C CA . SER A 1 167 ? -8.880 -5.210 -5.360 1.00 96.25 167 SER A CA 1
ATOM 1273 C C . SER A 1 167 ? -10.094 -5.634 -4.560 1.00 96.25 167 SER A C 1
ATOM 1275 O O . SER A 1 167 ? -10.950 -4.809 -4.258 1.00 96.25 167 SER A O 1
ATOM 1277 N N . ALA A 1 168 ? -10.144 -6.904 -4.185 1.00 96.75 168 ALA A N 1
ATOM 1278 C CA . ALA A 1 168 ? -11.117 -7.449 -3.253 1.00 96.75 168 ALA A CA 1
ATOM 1279 C C . ALA A 1 168 ? -10.457 -8.514 -2.379 1.00 96.75 168 ALA A C 1
ATOM 1281 O O . ALA A 1 168 ? -9.516 -9.185 -2.805 1.00 96.75 168 ALA A O 1
ATOM 1282 N N . GLY A 1 169 ? -10.946 -8.691 -1.160 1.00 94.94 169 GLY A N 1
ATOM 1283 C CA . GLY A 1 169 ? -10.442 -9.736 -0.290 1.00 94.94 169 GLY A CA 1
ATOM 1284 C C . GLY A 1 169 ? -10.988 -9.678 1.122 1.00 94.94 169 GLY A C 1
ATOM 1285 O O . GLY A 1 169 ? -12.019 -9.061 1.387 1.00 94.94 169 GLY A O 1
ATOM 1286 N N . VAL A 1 170 ? -10.290 -10.365 2.017 1.00 93.88 170 VAL A N 1
ATOM 1287 C CA . VAL A 1 170 ? -10.714 -10.572 3.400 1.00 93.88 170 VAL A CA 1
ATOM 1288 C C . VAL A 1 170 ? -9.606 -10.133 4.336 1.00 93.88 170 VAL A C 1
ATOM 1290 O O . VAL A 1 170 ? -8.429 -10.415 4.104 1.00 93.88 170 VAL A O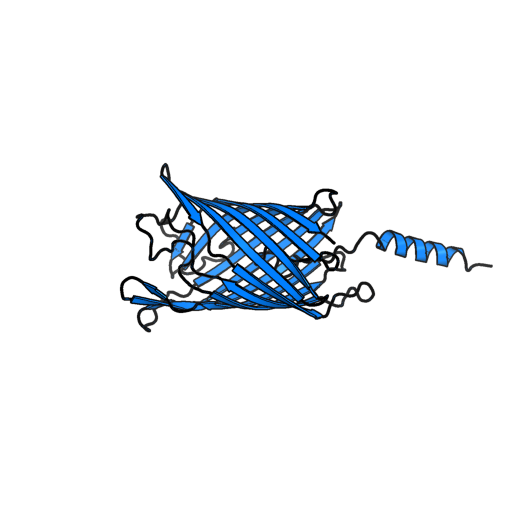 1
ATOM 1293 N N . ASP A 1 171 ? -10.011 -9.458 5.402 1.00 90.69 171 ASP A N 1
ATOM 1294 C CA . ASP A 1 171 ? -9.152 -9.014 6.483 1.00 90.69 171 ASP A CA 1
ATOM 1295 C C . ASP A 1 171 ? -9.662 -9.571 7.815 1.00 90.69 171 ASP A C 1
ATOM 1297 O O . ASP A 1 171 ? -10.857 -9.507 8.113 1.00 90.69 171 ASP A O 1
ATOM 1301 N N . LEU A 1 172 ? -8.764 -10.146 8.607 1.00 90.62 172 LEU A N 1
ATOM 1302 C CA . LEU A 1 172 ? -9.069 -10.767 9.889 1.00 90.62 172 LEU A CA 1
ATOM 1303 C C . LEU A 1 172 ? -8.072 -10.303 10.943 1.00 90.62 172 LEU A C 1
ATOM 1305 O O . LEU A 1 172 ? -6.870 -10.264 10.695 1.00 90.62 172 LEU A O 1
ATOM 1309 N N . TRP A 1 173 ? -8.554 -10.020 12.153 1.00 86.88 173 TRP A N 1
ATOM 1310 C CA . TRP A 1 173 ? -7.668 -9.783 13.289 1.00 86.88 173 TRP A CA 1
ATOM 1311 C C . TRP A 1 173 ? -8.291 -10.107 14.645 1.00 86.88 173 TRP A C 1
ATOM 1313 O O . TRP A 1 173 ? -9.504 -10.055 14.851 1.00 86.88 173 TRP A O 1
ATOM 1323 N N . PHE A 1 174 ? -7.416 -10.374 15.610 1.00 85.00 174 PHE A N 1
ATOM 1324 C CA . PHE A 1 174 ? -7.726 -10.573 17.021 1.00 85.00 174 PHE A CA 1
ATOM 1325 C C . PHE A 1 174 ? -7.226 -9.358 17.805 1.00 85.00 174 PHE A C 1
ATOM 1327 O O . PHE A 1 174 ? -6.065 -9.262 18.199 1.00 85.00 174 PHE A O 1
ATOM 1334 N N . GLY A 1 175 ? -8.115 -8.388 18.012 1.00 73.06 175 GLY A N 1
ATOM 1335 C CA . GLY A 1 175 ? -7.794 -7.099 18.623 1.00 73.06 175 GLY A CA 1
ATOM 1336 C C . GLY A 1 175 ? -7.843 -7.055 20.155 1.00 73.06 175 GLY A C 1
ATOM 1337 O O . GLY A 1 175 ? -7.408 -6.060 20.724 1.00 73.06 175 GLY A O 1
ATOM 1338 N N . ASN A 1 176 ? -8.341 -8.096 20.834 1.00 77.00 176 ASN A N 1
ATOM 1339 C CA . ASN A 1 176 ? -8.685 -8.060 22.270 1.00 77.00 176 ASN A CA 1
ATOM 1340 C C . ASN A 1 176 ? -7.751 -8.913 23.133 1.00 77.00 176 ASN A C 1
ATOM 1342 O O . ASN A 1 176 ? -7.817 -8.856 24.355 1.00 77.00 176 ASN A O 1
ATOM 1346 N N . LEU A 1 177 ? -6.856 -9.668 22.503 1.00 79.50 177 LEU A N 1
ATOM 1347 C CA . LEU A 1 177 ? -5.815 -10.426 23.181 1.00 79.50 177 LEU A CA 1
ATOM 1348 C C . LEU A 1 177 ? -4.633 -9.505 23.553 1.00 79.50 177 LEU A C 1
ATOM 1350 O O . LEU A 1 177 ? -4.483 -8.442 22.936 1.00 79.50 177 LEU A O 1
ATOM 1354 N N . PRO A 1 178 ? -3.792 -9.871 24.542 1.00 80.88 178 PRO A N 1
ATOM 1355 C CA . PRO A 1 178 ? -2.565 -9.129 24.854 1.00 80.88 178 PRO A CA 1
ATOM 1356 C C . PRO A 1 178 ? -1.651 -9.005 23.630 1.00 80.88 178 PRO A C 1
ATOM 1358 O O . PRO A 1 178 ? -1.167 -7.922 23.307 1.00 80.88 178 PRO A O 1
ATOM 1361 N N . PHE A 1 179 ? -1.520 -10.105 22.888 1.00 84.19 179 PHE A N 1
ATOM 1362 C CA . PHE A 1 179 ? -0.919 -10.127 21.563 1.00 84.19 179 PHE A CA 1
ATOM 1363 C C . PHE A 1 179 ? -1.993 -9.900 20.511 1.00 84.19 179 PHE A C 1
ATOM 1365 O O . PHE A 1 179 ? -3.086 -10.449 20.597 1.00 84.19 179 PHE A O 1
ATOM 1372 N N . LYS A 1 180 ? -1.688 -9.098 19.504 1.00 83.81 180 LYS A N 1
ATOM 1373 C CA . LYS A 1 180 ? -2.579 -8.833 18.383 1.00 83.81 180 LYS A CA 1
ATOM 1374 C C . LYS A 1 180 ? -2.112 -9.662 17.204 1.00 83.81 180 LYS A C 1
ATOM 1376 O O . LYS A 1 180 ? -0.944 -9.596 16.851 1.00 83.81 180 LYS A O 1
ATOM 1381 N N . PHE A 1 181 ? -3.010 -10.417 16.598 1.00 87.38 181 PHE A N 1
ATOM 1382 C CA . PHE A 1 181 ? -2.728 -11.141 15.363 1.00 87.38 181 PHE A CA 1
ATOM 1383 C C . PHE A 1 181 ? -3.655 -10.630 14.279 1.00 87.38 181 PHE A C 1
ATOM 1385 O O . PHE A 1 181 ? -4.813 -10.317 14.568 1.00 87.38 181 PHE A O 1
ATOM 1392 N N . GLY A 1 182 ? -3.190 -10.613 13.041 1.00 89.12 182 GLY A N 1
ATOM 1393 C CA . GLY A 1 182 ? -4.106 -10.532 11.923 1.00 89.12 182 GLY A CA 1
ATOM 1394 C C . GLY A 1 182 ? -3.511 -11.019 10.623 1.00 89.12 182 GLY A C 1
ATOM 1395 O O . GLY A 1 182 ? -2.313 -11.282 10.498 1.00 89.12 182 GLY A O 1
ATOM 1396 N N . GLY A 1 183 ? -4.412 -11.200 9.674 1.00 92.06 183 GLY A N 1
ATOM 1397 C CA . GLY A 1 183 ? -4.133 -11.774 8.383 1.00 92.06 183 GLY A CA 1
ATOM 1398 C C . GLY A 1 183 ? -5.046 -11.169 7.335 1.00 92.06 183 GLY A C 1
ATOM 1399 O O . GLY A 1 183 ? -6.245 -11.016 7.559 1.00 92.06 183 GLY A O 1
ATOM 1400 N N . THR A 1 184 ? -4.476 -10.867 6.179 1.00 92.94 184 THR A N 1
ATOM 1401 C CA . THR A 1 184 ? -5.218 -10.332 5.039 1.00 92.94 184 THR A CA 1
ATOM 1402 C C . THR A 1 184 ? -4.867 -11.121 3.794 1.00 92.94 184 THR A C 1
ATOM 1404 O O . THR A 1 184 ? -3.699 -11.439 3.567 1.00 92.94 184 THR A O 1
ATOM 1407 N N . VAL A 1 185 ? -5.865 -11.387 2.957 1.00 95.62 185 VAL A N 1
ATOM 1408 C CA . VAL A 1 185 ? -5.673 -11.876 1.591 1.00 95.62 185 VAL A CA 1
ATOM 1409 C C . VAL A 1 185 ? -6.428 -10.952 0.651 1.00 95.62 185 VAL A C 1
ATOM 1411 O O . VAL A 1 185 ? -7.628 -10.757 0.823 1.00 95.62 185 VAL A O 1
ATOM 1414 N N . LEU A 1 186 ? -5.732 -10.389 -0.332 1.00 95.38 186 LEU A N 1
ATOM 1415 C CA . LEU A 1 186 ? -6.285 -9.504 -1.353 1.00 95.38 186 LEU A CA 1
ATOM 1416 C C . LEU A 1 186 ? -5.957 -10.050 -2.739 1.00 95.38 186 LEU A C 1
ATOM 1418 O O . LEU A 1 186 ? -4.809 -10.390 -3.025 1.00 95.38 186 LEU A O 1
ATOM 1422 N N . TYR A 1 187 ? -6.960 -10.072 -3.603 1.00 97.12 187 TYR A N 1
ATOM 1423 C CA . TYR A 1 187 ? -6.815 -10.258 -5.037 1.00 97.12 187 TYR A CA 1
ATOM 1424 C C . TYR A 1 187 ? -6.971 -8.902 -5.721 1.00 97.12 187 TYR A C 1
ATOM 1426 O O . TYR A 1 187 ? -7.979 -8.230 -5.515 1.00 97.12 187 TYR A O 1
ATOM 1434 N N . THR A 1 188 ? -5.999 -8.501 -6.535 1.00 97.06 188 THR A N 1
ATOM 1435 C CA . THR A 1 188 ? -6.050 -7.300 -7.369 1.00 97.06 188 THR A CA 1
ATOM 1436 C C . THR A 1 188 ? -6.115 -7.693 -8.838 1.00 97.06 188 THR A C 1
ATOM 1438 O O . THR A 1 188 ? -5.200 -8.326 -9.365 1.00 97.06 188 THR A O 1
ATOM 1441 N N . HIS A 1 189 ? -7.161 -7.243 -9.519 1.00 97.44 189 HIS A N 1
ATOM 1442 C CA . HIS A 1 189 ? -7.223 -7.202 -10.969 1.00 97.44 189 HIS A CA 1
ATOM 1443 C C . HIS A 1 189 ? -6.652 -5.873 -11.476 1.00 97.44 189 HIS A C 1
ATOM 1445 O O . HIS A 1 189 ? -7.068 -4.802 -11.023 1.00 97.44 189 HIS A O 1
ATOM 1451 N N . VAL A 1 190 ? -5.701 -5.950 -12.403 1.00 96.00 190 VAL A N 1
ATOM 1452 C CA . VAL A 1 190 ? -5.141 -4.789 -13.099 1.00 96.00 190 VAL A CA 1
ATOM 1453 C C . VAL A 1 190 ? -5.841 -4.683 -14.449 1.00 96.00 190 VAL A C 1
ATOM 1455 O O . VAL A 1 190 ? -5.861 -5.650 -15.211 1.00 96.00 190 VAL A O 1
ATOM 1458 N N . HIS A 1 191 ? -6.462 -3.535 -14.704 1.00 95.44 191 HIS A N 1
ATOM 1459 C CA . HIS A 1 191 ? -7.156 -3.276 -15.963 1.00 95.44 191 HIS A CA 1
ATOM 1460 C C . HIS A 1 191 ? -6.126 -3.015 -17.058 1.00 95.44 191 HIS A C 1
ATOM 1462 O O . HIS A 1 191 ? -5.080 -2.421 -16.793 1.00 95.44 191 HIS A O 1
ATOM 1468 N N . ASP A 1 192 ? -6.419 -3.460 -18.272 1.00 92.31 192 ASP A N 1
ATOM 1469 C CA . ASP A 1 192 ? -5.603 -3.154 -19.436 1.00 92.31 192 ASP A CA 1
ATOM 1470 C C . ASP A 1 192 ? -5.614 -1.649 -19.735 1.00 92.31 192 ASP A C 1
ATOM 1472 O O . ASP A 1 192 ? -6.589 -0.936 -19.476 1.00 92.31 192 ASP A O 1
ATOM 1476 N N . ALA A 1 193 ? -4.498 -1.158 -20.262 1.00 91.12 193 ALA A N 1
ATOM 1477 C CA . ALA A 1 193 ? -4.351 0.224 -20.682 1.00 91.12 193 ALA A CA 1
ATOM 1478 C C . ALA A 1 193 ? -3.606 0.280 -22.013 1.00 91.12 193 ALA A C 1
ATOM 1480 O O . ALA A 1 193 ? -2.709 -0.522 -22.279 1.00 91.12 193 ALA A O 1
ATOM 1481 N N . ARG A 1 194 ? -3.991 1.239 -22.857 1.00 88.00 194 ARG A N 1
ATOM 1482 C CA . ARG A 1 194 ? -3.317 1.486 -24.128 1.00 88.00 194 ARG A CA 1
ATOM 1483 C C . ARG A 1 194 ? -2.293 2.601 -23.954 1.00 88.00 194 ARG A C 1
ATOM 1485 O O . ARG A 1 194 ? -2.659 3.704 -23.553 1.00 88.00 194 ARG A O 1
ATOM 1492 N N . HIS A 1 195 ? -1.043 2.314 -24.293 1.00 85.25 195 HIS A N 1
ATOM 1493 C CA . HIS A 1 195 ? 0.078 3.242 -24.233 1.00 85.25 195 HIS A CA 1
ATOM 1494 C C . HIS A 1 195 ? 0.836 3.206 -25.561 1.00 85.25 195 HIS A C 1
ATOM 1496 O O . HIS A 1 195 ? 1.285 2.138 -25.968 1.00 85.25 195 HIS A O 1
ATOM 1502 N N . ASN A 1 196 ? 0.995 4.359 -26.222 1.00 76.94 196 ASN A N 1
ATOM 1503 C CA . ASN A 1 196 ? 1.786 4.507 -27.456 1.00 76.94 196 ASN A CA 1
ATOM 1504 C C . ASN A 1 196 ? 1.544 3.359 -28.459 1.00 76.94 196 ASN A C 1
ATOM 1506 O O . ASN A 1 196 ? 2.458 2.627 -28.823 1.00 76.94 196 ASN A O 1
ATOM 1510 N N . ASP A 1 197 ? 0.272 3.178 -28.824 1.00 83.56 197 ASP A N 1
ATOM 1511 C CA . ASP A 1 197 ? -0.277 2.145 -29.715 1.00 83.56 197 ASP A CA 1
ATOM 1512 C C . ASP A 1 197 ? -0.318 0.697 -29.211 1.00 83.56 197 ASP A C 1
ATOM 1514 O O . ASP A 1 197 ? -1.153 -0.049 -29.723 1.00 83.56 197 ASP A O 1
ATOM 1518 N N . THR A 1 198 ? 0.424 0.343 -28.161 1.00 87.62 198 THR A N 1
ATOM 1519 C CA . THR A 1 198 ? 0.406 -0.995 -27.531 1.00 87.62 198 THR A CA 1
ATOM 1520 C C . THR A 1 198 ? -0.638 -1.116 -26.420 1.00 87.62 198 THR A C 1
ATOM 1522 O O . THR A 1 198 ? -0.893 -0.161 -25.677 1.00 87.62 198 THR A O 1
ATOM 1525 N N . GLN A 1 199 ? -1.264 -2.284 -26.286 1.00 91.12 199 GLN A N 1
ATOM 1526 C CA . GLN A 1 199 ? -2.145 -2.629 -25.173 1.00 91.12 199 GLN A CA 1
ATOM 1527 C C . GLN A 1 199 ? -1.372 -3.446 -24.136 1.00 91.12 199 GLN A C 1
ATOM 1529 O O . GLN A 1 199 ? -1.051 -4.616 -24.347 1.00 91.12 199 GLN A O 1
ATOM 1534 N N . LEU A 1 200 ? -1.133 -2.844 -22.973 1.00 93.38 200 LEU A N 1
ATOM 1535 C CA . LEU A 1 200 ? -0.446 -3.489 -21.864 1.00 93.38 200 LEU A CA 1
ATOM 1536 C C . LEU A 1 200 ? -1.448 -3.946 -20.809 1.00 93.38 200 LEU A C 1
ATOM 1538 O O . LEU A 1 200 ? -2.331 -3.199 -20.385 1.00 93.38 200 LEU A O 1
ATOM 1542 N N . GLN A 1 201 ? -1.286 -5.182 -20.349 1.00 93.31 201 GLN A N 1
ATOM 1543 C CA . GLN A 1 201 ? -2.091 -5.750 -19.275 1.00 93.31 201 GLN A CA 1
ATOM 1544 C C . GLN A 1 201 ? -1.196 -6.515 -18.296 1.00 93.31 201 GLN A C 1
ATOM 1546 O O . GLN A 1 201 ? -0.845 -7.673 -18.543 1.00 93.31 201 GLN A O 1
A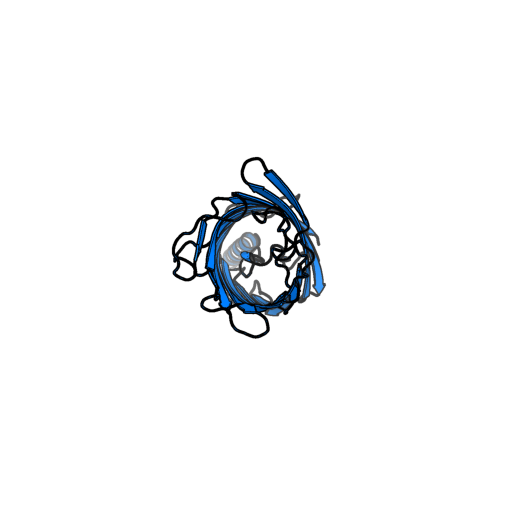TOM 1551 N N . PRO A 1 202 ? -0.831 -5.907 -17.158 1.00 94.06 202 PRO A N 1
ATOM 1552 C CA . PRO A 1 202 ? -0.202 -6.636 -16.070 1.00 94.06 202 PRO A CA 1
ATOM 1553 C C . PRO A 1 202 ? -1.114 -7.761 -15.566 1.00 94.06 202 PRO A C 1
ATOM 1555 O O . PRO A 1 202 ? -2.334 -7.607 -15.481 1.00 94.06 202 PRO A O 1
ATOM 1558 N N . GLY A 1 203 ? -0.529 -8.901 -15.206 1.00 94.75 203 GLY A N 1
ATOM 1559 C CA . GLY A 1 203 ? -1.285 -10.002 -14.628 1.00 94.75 203 GLY A CA 1
ATOM 1560 C C . GLY A 1 203 ? -1.896 -9.639 -13.274 1.00 94.75 203 GLY A C 1
ATOM 1561 O O . GLY A 1 203 ? -1.468 -8.708 -12.587 1.00 94.75 203 GLY A O 1
ATOM 1562 N N . ALA A 1 204 ? -2.905 -10.410 -12.871 1.00 95.94 204 ALA A N 1
ATOM 1563 C CA . ALA A 1 204 ? -3.525 -10.247 -11.565 1.00 95.94 204 ALA A CA 1
ATOM 1564 C C . ALA A 1 204 ? -2.521 -10.486 -10.426 1.00 95.94 204 ALA A C 1
ATOM 1566 O O . ALA A 1 204 ? -1.552 -11.239 -10.572 1.00 95.94 204 ALA A O 1
ATOM 1567 N N . ARG A 1 205 ? -2.776 -9.858 -9.279 1.00 96.00 205 ARG A N 1
ATOM 1568 C CA . ARG A 1 205 ? -1.897 -9.880 -8.108 1.00 96.00 205 ARG A CA 1
ATOM 1569 C C . ARG A 1 205 ? -2.607 -10.454 -6.890 1.00 96.00 205 ARG A C 1
ATOM 1571 O O . ARG A 1 205 ? -3.725 -10.064 -6.577 1.00 96.00 205 ARG A O 1
ATOM 1578 N N . TRP A 1 206 ? -1.913 -11.316 -6.162 1.00 96.69 206 TRP A N 1
ATOM 1579 C CA . TRP A 1 206 ? -2.297 -11.806 -4.846 1.00 96.69 206 TRP A CA 1
ATOM 1580 C C . TRP A 1 206 ? -1.388 -11.197 -3.788 1.00 96.69 206 TRP A C 1
ATOM 1582 O O . TRP A 1 206 ? -0.173 -11.379 -3.837 1.00 96.69 206 TRP A O 1
ATOM 1592 N N . THR A 1 207 ? -1.976 -10.521 -2.807 1.00 94.94 207 THR A N 1
ATOM 1593 C CA . THR A 1 207 ? -1.263 -9.974 -1.650 1.00 94.94 207 THR A CA 1
ATOM 1594 C C . THR A 1 207 ? -1.739 -10.677 -0.392 1.00 94.94 207 THR A C 1
ATOM 1596 O O . THR A 1 207 ? -2.931 -10.688 -0.090 1.00 94.94 207 THR A O 1
ATOM 1599 N N . ARG A 1 208 ? -0.804 -11.251 0.361 1.00 94.69 208 ARG A N 1
ATOM 1600 C CA . ARG A 1 208 ? -1.045 -11.850 1.674 1.00 94.69 208 ARG A CA 1
ATOM 1601 C C . ARG A 1 208 ? -0.268 -11.074 2.717 1.00 94.69 208 ARG A C 1
ATOM 1603 O O . ARG A 1 208 ? 0.905 -10.780 2.507 1.00 94.69 208 ARG A O 1
ATOM 1610 N N . ILE A 1 209 ? -0.913 -10.748 3.822 1.00 92.56 209 ILE A N 1
ATOM 1611 C CA . ILE A 1 209 ? -0.305 -10.005 4.922 1.00 92.56 209 ILE A CA 1
ATOM 1612 C C . ILE A 1 209 ? -0.515 -10.824 6.179 1.00 92.56 209 ILE A C 1
ATOM 1614 O O . ILE A 1 209 ? -1.624 -11.291 6.417 1.00 92.56 209 ILE A O 1
ATOM 1618 N N . LEU A 1 210 ? 0.540 -11.002 6.963 1.00 93.00 210 LEU A N 1
ATOM 1619 C CA . LEU A 1 210 ? 0.474 -11.596 8.292 1.00 93.00 210 LEU A CA 1
ATOM 1620 C C . LEU A 1 210 ? 1.090 -10.621 9.275 1.00 93.00 210 LEU A C 1
ATOM 1622 O O . LEU A 1 210 ? 2.176 -10.101 9.017 1.00 93.00 210 LEU A O 1
ATOM 1626 N N . THR A 1 211 ? 0.416 -10.381 10.394 1.00 91.56 211 THR A N 1
ATOM 1627 C CA . THR A 1 211 ? 0.904 -9.452 11.410 1.00 91.56 211 THR A CA 1
ATOM 1628 C C . THR A 1 211 ? 0.827 -10.048 12.807 1.00 91.56 211 THR A C 1
ATOM 1630 O O . THR A 1 211 ? -0.058 -10.843 13.136 1.00 91.56 211 THR A O 1
ATOM 1633 N N . LEU A 1 212 ? 1.771 -9.617 13.635 1.00 90.50 212 LEU A N 1
ATOM 1634 C CA . LEU A 1 212 ? 1.805 -9.856 15.062 1.00 90.50 212 LEU A CA 1
ATOM 1635 C C . LEU A 1 212 ? 2.144 -8.542 15.758 1.00 90.50 212 LEU A C 1
ATOM 1637 O O . LEU A 1 212 ? 3.029 -7.806 15.328 1.00 90.50 212 LEU A O 1
ATOM 1641 N N . GLY A 1 213 ? 1.471 -8.251 16.858 1.00 88.62 213 GLY A N 1
ATOM 1642 C CA . GLY A 1 213 ? 1.717 -7.040 17.614 1.00 88.62 213 GLY A CA 1
ATOM 1643 C C . GLY A 1 213 ? 1.386 -7.161 19.086 1.00 88.62 213 GLY A C 1
ATOM 1644 O O . GLY A 1 213 ? 0.923 -8.190 19.571 1.00 88.62 213 GLY A O 1
ATOM 1645 N N . THR A 1 214 ? 1.624 -6.077 19.806 1.00 88.38 214 THR A N 1
ATOM 1646 C CA . THR A 1 214 ? 1.302 -5.925 21.222 1.00 88.38 214 THR A CA 1
ATOM 1647 C C . THR A 1 214 ? 1.054 -4.453 21.536 1.00 88.38 214 THR A C 1
ATOM 1649 O O . THR A 1 214 ? 1.398 -3.567 20.748 1.00 88.38 214 THR A O 1
ATOM 1652 N N . VAL A 1 215 ? 0.437 -4.185 22.681 1.00 84.94 215 VAL A N 1
ATOM 1653 C CA . VAL A 1 215 ? 0.273 -2.834 23.220 1.00 84.94 215 VAL A CA 1
ATOM 1654 C C . VAL A 1 215 ? 0.974 -2.772 24.570 1.00 84.94 215 VAL A C 1
ATOM 1656 O O . VAL A 1 215 ? 0.677 -3.565 25.459 1.00 84.94 215 VAL A O 1
ATOM 1659 N N . ALA A 1 216 ? 1.890 -1.822 24.723 1.00 86.81 216 ALA A N 1
ATOM 1660 C CA . ALA A 1 216 ? 2.603 -1.545 25.963 1.00 86.81 216 ALA A CA 1
ATOM 1661 C C . ALA A 1 216 ? 2.793 -0.032 26.109 1.00 86.81 216 ALA A C 1
ATOM 1663 O O . ALA A 1 216 ? 3.088 0.647 25.130 1.00 86.81 216 ALA A O 1
ATOM 1664 N N . TRP A 1 217 ? 2.619 0.505 27.319 1.00 85.88 217 TRP A N 1
ATOM 1665 C CA . TRP A 1 217 ? 2.868 1.924 27.626 1.00 85.88 217 TRP A CA 1
ATOM 1666 C C . TRP A 1 217 ? 2.160 2.909 26.673 1.00 85.88 217 TRP A C 1
ATOM 1668 O O . TRP A 1 217 ? 2.785 3.815 26.126 1.00 85.88 217 TRP A O 1
ATOM 1678 N N . ASN A 1 218 ? 0.862 2.701 26.412 1.00 85.00 218 ASN A N 1
ATOM 1679 C CA . ASN A 1 218 ? 0.085 3.479 25.429 1.00 85.00 218 ASN A CA 1
ATOM 1680 C C . ASN A 1 218 ? 0.725 3.529 24.032 1.00 85.00 218 ASN A C 1
ATOM 1682 O O . ASN A 1 218 ? 0.522 4.471 23.274 1.00 85.00 218 ASN A O 1
ATOM 1686 N N . THR A 1 219 ? 1.507 2.513 23.683 1.00 85.38 219 THR A N 1
ATOM 1687 C CA . THR A 1 219 ? 2.168 2.387 22.392 1.00 85.38 219 THR A CA 1
ATOM 1688 C C . THR A 1 219 ? 1.882 1.009 21.827 1.00 85.38 219 THR A C 1
ATOM 1690 O O . THR A 1 219 ? 1.940 -0.011 22.513 1.00 85.38 219 THR A O 1
ATOM 1693 N N . LYS A 1 220 ? 1.531 0.975 20.552 1.00 86.12 220 LYS A N 1
ATOM 1694 C CA . LYS A 1 220 ? 1.248 -0.229 19.793 1.00 86.12 220 LYS A CA 1
ATOM 1695 C C . LYS A 1 220 ? 2.459 -0.565 18.939 1.00 86.12 220 LYS A C 1
ATOM 1697 O O . LYS A 1 220 ? 2.908 0.267 18.156 1.00 86.12 220 LYS A O 1
ATOM 1702 N N . PHE A 1 221 ? 2.932 -1.793 19.062 1.00 88.69 221 PHE A N 1
ATOM 1703 C CA . PHE A 1 221 ? 4.017 -2.348 18.263 1.00 88.69 221 PHE A CA 1
ATOM 1704 C C . PHE A 1 221 ? 3.433 -3.431 17.369 1.00 88.69 221 PHE A C 1
ATOM 1706 O O . PHE A 1 221 ? 2.756 -4.326 17.869 1.00 88.69 221 PHE A O 1
ATOM 1713 N N . ILE A 1 222 ? 3.655 -3.351 16.062 1.00 88.81 222 ILE A N 1
ATOM 1714 C CA . ILE A 1 222 ? 3.195 -4.351 15.093 1.00 88.81 222 ILE A CA 1
ATOM 1715 C C . ILE A 1 222 ? 4.361 -4.671 14.176 1.00 88.81 222 ILE A C 1
ATOM 1717 O O . ILE A 1 222 ? 5.005 -3.766 13.666 1.00 88.81 222 ILE A O 1
ATOM 1721 N N . GLY A 1 223 ? 4.623 -5.946 13.948 1.00 90.50 223 GLY A N 1
ATOM 1722 C CA . GLY A 1 223 ? 5.493 -6.414 12.883 1.00 90.50 223 GLY A CA 1
ATOM 1723 C C . GLY A 1 223 ? 4.725 -7.348 11.965 1.00 90.50 223 GLY A C 1
ATOM 1724 O O . GLY A 1 223 ? 3.727 -7.952 12.367 1.00 90.50 223 GLY A O 1
ATOM 1725 N N . GLY A 1 224 ? 5.181 -7.491 10.730 1.00 91.31 224 GLY A N 1
ATOM 1726 C CA . GLY A 1 224 ? 4.534 -8.418 9.820 1.00 91.31 224 GLY A CA 1
ATOM 1727 C C . GLY A 1 224 ? 5.283 -8.667 8.529 1.00 91.31 224 GLY A C 1
ATOM 1728 O O . GLY A 1 224 ? 6.288 -8.025 8.222 1.00 91.31 224 GLY A O 1
ATOM 1729 N N . LEU A 1 225 ? 4.752 -9.630 7.783 1.00 92.81 225 LEU A N 1
ATOM 1730 C CA . LEU A 1 225 ? 5.238 -10.058 6.482 1.00 92.81 225 LEU A CA 1
ATOM 1731 C C . LEU A 1 225 ? 4.194 -9.731 5.423 1.00 92.81 225 LEU A C 1
ATOM 1733 O O . LEU A 1 225 ? 2.999 -9.950 5.633 1.00 92.81 225 LEU A O 1
ATOM 1737 N N . ILE A 1 226 ? 4.654 -9.244 4.277 1.00 91.50 226 ILE A N 1
ATOM 1738 C CA . ILE A 1 226 ? 3.824 -9.013 3.095 1.00 91.50 226 ILE A CA 1
ATOM 1739 C C . ILE A 1 226 ? 4.348 -9.915 1.989 1.00 91.50 226 ILE A C 1
ATOM 1741 O O . ILE A 1 226 ? 5.530 -9.887 1.658 1.00 91.50 226 ILE A O 1
ATOM 1745 N N . ALA A 1 227 ? 3.463 -10.716 1.414 1.00 93.06 227 ALA A N 1
ATOM 1746 C CA . ALA A 1 227 ? 3.759 -11.641 0.341 1.00 93.06 227 ALA A CA 1
ATOM 1747 C C . ALA A 1 227 ? 2.907 -11.324 -0.882 1.00 93.06 227 ALA A C 1
ATOM 1749 O O . ALA A 1 227 ? 1.699 -11.561 -0.880 1.00 93.06 227 ALA A O 1
ATOM 1750 N N . MET A 1 228 ? 3.556 -10.813 -1.924 1.00 92.94 228 MET A N 1
ATOM 1751 C CA . MET A 1 228 ? 2.936 -10.431 -3.183 1.00 92.94 228 MET A CA 1
ATOM 1752 C C . MET A 1 228 ? 3.390 -11.354 -4.315 1.00 92.94 228 MET A C 1
ATOM 1754 O O . MET A 1 228 ? 4.590 -11.476 -4.563 1.00 92.94 228 MET A O 1
ATOM 1758 N N . ASP A 1 229 ? 2.427 -11.946 -5.017 1.00 93.88 229 ASP A N 1
ATOM 1759 C CA . ASP A 1 229 ? 2.650 -12.697 -6.253 1.00 93.88 229 ASP A CA 1
ATOM 1760 C C . ASP A 1 229 ? 1.812 -12.046 -7.357 1.00 93.88 229 ASP A C 1
ATOM 1762 O O . ASP A 1 229 ? 0.601 -11.894 -7.204 1.00 93.88 229 ASP A O 1
ATOM 1766 N N . GLN A 1 230 ? 2.435 -11.641 -8.456 1.00 94.38 230 GLN A N 1
ATOM 1767 C CA . GLN A 1 230 ? 1.769 -10.994 -9.579 1.00 94.38 230 GLN A CA 1
ATOM 1768 C C . GLN A 1 230 ? 2.081 -11.750 -10.868 1.00 94.38 230 GLN A C 1
ATOM 1770 O O . GLN A 1 230 ? 3.242 -12.031 -11.169 1.00 94.38 230 GLN A O 1
ATOM 1775 N N . GLY A 1 231 ? 1.031 -12.071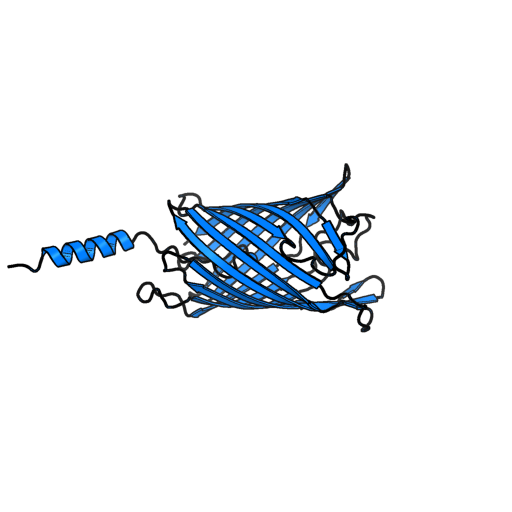 -11.622 1.00 93.31 231 GLY A N 1
ATOM 1776 C CA . GLY A 1 231 ? 1.174 -12.698 -12.930 1.00 93.31 231 GLY A CA 1
ATOM 1777 C C . GLY A 1 231 ? 1.890 -11.787 -13.927 1.00 93.31 231 GLY A C 1
ATOM 1778 O O . GLY A 1 231 ? 1.867 -10.561 -13.803 1.00 93.31 231 GLY A O 1
ATOM 1779 N N . GLY A 1 232 ? 2.508 -12.401 -14.929 1.00 92.44 232 GLY A N 1
ATOM 1780 C CA . GLY A 1 232 ? 3.247 -11.703 -15.971 1.00 92.44 232 GLY A CA 1
ATOM 1781 C C . GLY A 1 232 ? 2.414 -10.702 -16.769 1.00 92.44 232 GLY A C 1
ATOM 1782 O O . GLY A 1 232 ? 1.183 -10.718 -16.763 1.00 92.44 232 GLY A O 1
ATOM 1783 N N . ILE A 1 233 ? 3.121 -9.827 -17.468 1.00 92.75 233 ILE A N 1
ATOM 1784 C CA . ILE A 1 233 ? 2.568 -8.781 -18.319 1.00 92.75 233 ILE A CA 1
ATOM 1785 C C . ILE A 1 233 ? 2.186 -9.387 -19.670 1.00 92.75 233 ILE A C 1
ATOM 1787 O O . ILE A 1 233 ? 2.902 -10.236 -20.211 1.00 92.75 233 ILE A O 1
ATOM 1791 N N . LYS A 1 234 ? 1.053 -8.951 -20.213 1.00 94.00 234 LYS A N 1
ATOM 1792 C CA . LYS A 1 234 ? 0.702 -9.142 -21.617 1.00 94.00 234 LYS A CA 1
ATOM 1793 C C . LYS A 1 234 ? 0.909 -7.842 -22.382 1.00 94.00 234 LYS A C 1
ATOM 1795 O O . LYS A 1 234 ? 0.534 -6.787 -21.878 1.00 94.00 234 LYS A O 1
ATOM 1800 N N . ASP A 1 235 ? 1.470 -7.965 -23.571 1.00 93.00 235 ASP A N 1
ATOM 1801 C CA . ASP A 1 235 ? 1.677 -6.905 -24.549 1.00 93.00 235 ASP A CA 1
ATOM 1802 C C . ASP A 1 235 ? 0.967 -7.322 -25.842 1.00 93.00 235 ASP A C 1
ATOM 1804 O O . ASP A 1 235 ? 1.226 -8.409 -26.366 1.00 93.00 235 ASP A O 1
ATOM 1808 N N . ASP A 1 236 ? -0.044 -6.555 -26.252 1.00 92.12 236 ASP A N 1
ATOM 1809 C CA . ASP A 1 236 ? -0.959 -6.873 -27.359 1.00 92.12 236 ASP A CA 1
ATOM 1810 C C . ASP A 1 236 ? -1.524 -8.305 -27.286 1.00 92.12 236 ASP A C 1
ATOM 1812 O O . ASP A 1 236 ? -1.605 -9.063 -28.255 1.00 92.12 236 ASP A O 1
ATOM 1816 N N . GLY A 1 237 ? -1.896 -8.711 -26.068 1.00 89.81 237 GLY A N 1
ATOM 1817 C CA . GLY A 1 237 ? -2.442 -10.035 -25.766 1.00 89.81 237 GLY A CA 1
ATOM 1818 C C . GLY A 1 237 ? -1.403 -11.159 -25.676 1.00 89.81 237 GLY A C 1
ATOM 1819 O O . GLY A 1 237 ? -1.728 -12.235 -25.164 1.00 89.81 237 GLY A O 1
ATOM 1820 N N . GLN A 1 238 ? -0.152 -10.924 -26.080 1.00 92.94 238 GLN A N 1
ATOM 1821 C CA . GLN A 1 238 ? 0.935 -11.890 -25.953 1.00 92.94 238 GLN A CA 1
ATOM 1822 C C . GLN A 1 238 ? 1.615 -11.765 -24.595 1.00 92.94 238 GLN A C 1
ATOM 1824 O O . GLN A 1 238 ? 1.972 -10.682 -24.144 1.00 92.94 238 GLN A O 1
ATOM 1829 N N . ARG A 1 239 ? 1.813 -12.890 -23.905 1.00 91.88 239 ARG A N 1
ATOM 1830 C CA . ARG A 1 239 ? 2.509 -12.880 -22.616 1.00 91.88 239 ARG A CA 1
ATOM 1831 C C . ARG A 1 239 ? 3.990 -12.576 -22.831 1.00 91.88 239 ARG A C 1
ATOM 1833 O O . ARG A 1 239 ? 4.686 -13.349 -23.485 1.00 91.88 239 ARG A O 1
ATOM 1840 N N . VAL A 1 240 ? 4.483 -11.526 -22.185 1.00 92.00 240 VAL A N 1
ATOM 1841 C CA . VAL A 1 240 ? 5.912 -11.222 -22.114 1.00 92.00 240 VAL A CA 1
ATOM 1842 C C . VAL A 1 240 ? 6.590 -12.305 -21.282 1.00 92.00 240 VAL A C 1
ATOM 1844 O O . VAL A 1 240 ? 6.210 -12.559 -20.131 1.00 92.00 240 VAL A O 1
ATOM 1847 N N . ALA A 1 241 ? 7.581 -12.975 -21.865 1.00 89.50 241 ALA A N 1
ATOM 1848 C CA . ALA A 1 241 ? 8.278 -14.070 -21.208 1.00 89.50 241 ALA A CA 1
ATOM 1849 C C . ALA A 1 241 ? 8.918 -13.608 -19.890 1.00 89.50 241 ALA A C 1
ATOM 1851 O O . ALA A 1 241 ? 9.527 -12.544 -19.816 1.00 89.50 241 ALA A O 1
ATOM 1852 N N . ARG A 1 242 ? 8.791 -14.442 -18.850 1.00 87.69 242 ARG A N 1
ATOM 1853 C CA . ARG A 1 242 ? 9.447 -14.255 -17.544 1.00 87.69 242 ARG A CA 1
ATOM 1854 C C . ARG A 1 242 ? 9.153 -12.908 -16.864 1.00 87.69 242 ARG A C 1
ATOM 1856 O O . ARG A 1 242 ? 9.986 -12.414 -16.117 1.00 87.69 242 ARG A O 1
ATOM 1863 N N . SER A 1 243 ? 7.972 -12.338 -17.092 1.00 91.19 243 SER A N 1
ATOM 1864 C CA . SER A 1 243 ? 7.544 -11.042 -16.537 1.00 91.19 243 SER A CA 1
ATOM 1865 C C . SER A 1 243 ? 6.766 -11.143 -15.218 1.00 91.19 243 SER A C 1
ATOM 1867 O O . SER A 1 243 ? 6.317 -10.128 -14.689 1.00 91.19 243 SER A O 1
ATOM 1869 N N . ASP A 1 244 ? 6.574 -12.353 -14.681 1.00 91.25 244 ASP A N 1
ATOM 1870 C CA . ASP A 1 244 ? 5.935 -12.549 -13.377 1.00 91.25 244 ASP A CA 1
ATOM 1871 C C . ASP A 1 244 ? 6.753 -11.869 -12.274 1.00 91.25 244 ASP A C 1
ATOM 1873 O O . ASP A 1 244 ? 7.988 -11.868 -12.307 1.00 91.25 244 ASP A O 1
ATOM 1877 N N . ARG A 1 245 ? 6.065 -11.312 -11.278 1.00 90.44 245 ARG A N 1
ATOM 1878 C CA . ARG A 1 245 ? 6.701 -10.595 -10.174 1.00 90.44 245 ARG A CA 1
ATOM 1879 C C . ARG A 1 245 ? 6.406 -11.265 -8.847 1.00 90.44 245 ARG A C 1
ATOM 1881 O O . ARG A 1 245 ? 5.266 -11.606 -8.535 1.00 90.44 245 ARG A O 1
ATOM 1888 N N . TYR A 1 246 ? 7.447 -11.389 -8.038 1.00 89.50 246 TYR A N 1
ATOM 1889 C CA . TYR A 1 246 ? 7.368 -11.963 -6.704 1.00 89.50 246 TYR A CA 1
ATOM 1890 C C . TYR A 1 246 ? 8.085 -11.065 -5.710 1.00 89.50 246 TYR A C 1
ATOM 1892 O O . TYR A 1 246 ? 9.219 -10.652 -5.944 1.00 89.50 246 TYR A O 1
ATOM 1900 N N . GLN A 1 247 ? 7.427 -10.765 -4.595 1.00 88.25 247 GLN A N 1
ATOM 1901 C CA . GLN A 1 247 ? 7.979 -9.877 -3.582 1.00 88.25 247 GLN A CA 1
ATOM 1902 C C . GLN A 1 247 ? 7.586 -10.325 -2.172 1.00 88.25 247 GLN A C 1
ATOM 1904 O O . GLN A 1 247 ? 6.458 -10.769 -1.923 1.00 88.25 247 GLN A O 1
ATOM 1909 N N . ARG A 1 248 ? 8.549 -10.226 -1.252 1.00 91.75 248 ARG A N 1
ATOM 1910 C CA . ARG A 1 248 ? 8.406 -10.547 0.170 1.00 91.75 248 ARG A CA 1
ATOM 1911 C C . ARG A 1 248 ? 8.993 -9.415 1.000 1.00 91.75 248 ARG A C 1
ATOM 1913 O O . ARG A 1 248 ? 10.204 -9.192 0.964 1.00 91.75 248 ARG A O 1
ATOM 1920 N N . ASP A 1 249 ? 8.143 -8.735 1.755 1.00 90.81 249 ASP A N 1
ATOM 1921 C CA . ASP A 1 249 ? 8.525 -7.563 2.539 1.00 90.81 249 ASP A CA 1
ATOM 1922 C C . ASP A 1 249 ? 8.353 -7.830 4.031 1.00 90.81 249 ASP A C 1
ATOM 1924 O O . ASP A 1 249 ? 7.481 -8.595 4.447 1.00 90.81 249 ASP A O 1
ATOM 1928 N N . LEU A 1 250 ? 9.171 -7.151 4.829 1.00 92.00 250 LEU A N 1
ATOM 1929 C CA . LEU A 1 250 ? 9.021 -7.054 6.275 1.00 92.00 250 LEU A CA 1
ATOM 1930 C C . LEU A 1 250 ? 8.601 -5.630 6.621 1.00 92.00 250 LEU A C 1
ATOM 1932 O O . LEU A 1 250 ? 9.137 -4.671 6.060 1.00 92.00 250 LEU A O 1
ATOM 1936 N N . PHE A 1 251 ? 7.708 -5.474 7.589 1.00 90.75 251 PHE A N 1
ATOM 1937 C CA . PHE A 1 251 ? 7.434 -4.165 8.165 1.00 90.75 251 PHE A CA 1
ATOM 1938 C C . PHE A 1 251 ? 7.390 -4.205 9.687 1.00 90.75 251 PHE A C 1
ATOM 1940 O O . PHE A 1 251 ? 7.112 -5.240 10.295 1.00 90.75 251 PHE A O 1
ATOM 1947 N N . VAL A 1 252 ? 7.658 -3.046 10.282 1.00 91.19 252 VAL A N 1
ATOM 1948 C CA . VAL A 1 252 ? 7.541 -2.774 11.711 1.00 91.19 252 VAL A CA 1
ATOM 1949 C C . VAL A 1 252 ? 6.891 -1.411 11.892 1.00 91.19 252 VAL A C 1
ATOM 1951 O O . VAL A 1 252 ? 7.347 -0.409 11.350 1.00 91.19 252 VAL A O 1
ATOM 1954 N N . THR A 1 253 ? 5.843 -1.363 12.698 1.00 89.62 253 THR A N 1
ATOM 1955 C CA . THR A 1 253 ? 5.079 -0.172 13.034 1.00 89.62 253 THR A CA 1
ATOM 1956 C C . THR A 1 253 ? 5.119 0.068 14.539 1.00 89.62 253 THR A C 1
ATOM 1958 O O . THR A 1 253 ? 4.885 -0.846 15.330 1.00 89.62 253 THR A O 1
ATOM 1961 N N . ILE A 1 254 ? 5.350 1.319 14.924 1.00 90.00 254 ILE A N 1
ATOM 1962 C CA . ILE A 1 254 ? 5.230 1.831 16.288 1.00 90.00 254 ILE A CA 1
ATOM 1963 C C . ILE A 1 254 ? 4.208 2.964 16.249 1.00 90.00 254 ILE A C 1
ATOM 1965 O O . ILE A 1 254 ? 4.374 3.917 15.495 1.00 90.00 254 ILE A O 1
ATOM 1969 N N . GLU A 1 255 ? 3.138 2.874 17.030 1.00 87.25 255 GLU A N 1
ATOM 1970 C CA . GLU A 1 255 ? 2.070 3.875 17.053 1.00 87.25 255 GLU A CA 1
ATOM 1971 C C . GLU A 1 255 ? 1.723 4.276 18.482 1.00 87.25 255 GLU A C 1
ATOM 1973 O O . GLU A 1 255 ? 1.402 3.418 19.301 1.00 87.25 255 GLU A O 1
ATOM 1978 N N . THR A 1 256 ? 1.736 5.573 18.774 1.00 85.62 256 THR A N 1
ATOM 1979 C CA . THR A 1 256 ? 1.219 6.100 20.037 1.00 85.62 256 THR A CA 1
ATOM 1980 C C . THR A 1 256 ? -0.302 6.016 20.052 1.00 85.62 256 THR A C 1
ATOM 1982 O O . THR A 1 256 ? -0.972 6.220 19.040 1.00 85.62 256 THR A O 1
ATOM 1985 N N . LEU A 1 257 ? -0.857 5.710 21.216 1.00 77.75 257 LEU A N 1
ATOM 1986 C CA . LEU A 1 257 ? -2.286 5.586 21.438 1.00 77.75 257 LEU A CA 1
ATOM 1987 C C . LEU A 1 257 ? -2.740 6.689 22.392 1.00 77.75 257 LEU A C 1
ATOM 1989 O O . LEU A 1 257 ? -2.068 6.985 23.380 1.00 77.75 257 LEU A O 1
ATOM 1993 N N . SER A 1 258 ? -3.919 7.244 22.115 1.00 67.44 258 SER A N 1
ATOM 1994 C CA . SER A 1 258 ? -4.672 8.062 23.070 1.00 67.44 258 SER A CA 1
ATOM 1995 C C . SER A 1 258 ? -3.990 9.378 23.471 1.00 67.44 258 SER A C 1
ATOM 1997 O O . SER A 1 258 ? -4.135 9.816 24.613 1.00 67.44 258 SER A O 1
ATOM 1999 N N . LEU A 1 259 ? -3.281 10.051 22.551 1.00 74.75 259 LEU A N 1
ATOM 2000 C CA . LEU A 1 259 ? -2.885 11.442 22.801 1.00 74.75 259 LEU A CA 1
ATOM 2001 C C . LEU A 1 259 ? -4.102 12.353 22.560 1.00 74.75 259 LEU A C 1
ATOM 2003 O O . LEU A 1 259 ? -4.852 12.123 21.608 1.00 74.75 259 LEU A O 1
ATOM 2007 N N . PRO A 1 260 ? -4.302 13.416 23.364 1.00 74.12 260 PRO A N 1
ATOM 2008 C CA . PRO A 1 260 ? -5.469 14.303 23.242 1.00 74.12 260 PRO A CA 1
ATOM 2009 C C . PRO A 1 260 ? -5.646 14.921 21.849 1.00 74.12 260 PRO A C 1
ATOM 2011 O O . PRO A 1 260 ? -6.736 15.332 21.461 1.00 74.12 260 PRO A O 1
ATOM 2014 N N . TRP A 1 261 ? -4.550 15.006 21.101 1.00 76.94 261 TRP A N 1
ATOM 2015 C CA . TRP A 1 261 ? -4.473 15.621 19.788 1.00 76.94 261 TRP A CA 1
ATOM 2016 C C . TRP A 1 261 ? -4.370 14.606 18.641 1.00 76.94 261 TRP A C 1
ATOM 2018 O O . TRP A 1 261 ? -4.352 15.042 17.497 1.00 76.94 261 TRP A O 1
ATOM 2028 N N . GLY A 1 262 ? -4.339 13.291 18.889 1.00 82.44 262 GLY A N 1
ATOM 2029 C CA . GLY A 1 262 ? -4.296 12.246 17.854 1.00 82.44 262 GLY A CA 1
ATOM 2030 C C . GLY A 1 262 ? -3.271 11.140 18.128 1.00 82.44 262 GLY A C 1
ATOM 2031 O O . GLY A 1 262 ? -2.789 10.985 19.240 1.00 82.44 262 GLY A O 1
ATOM 2032 N N . ASN A 1 263 ? -2.918 10.369 17.103 1.00 86.00 263 ASN A N 1
ATOM 2033 C CA . ASN A 1 263 ? -1.915 9.307 17.177 1.00 86.00 263 ASN A CA 1
ATOM 2034 C C . ASN A 1 263 ? -0.747 9.640 16.244 1.00 86.00 263 ASN A C 1
ATOM 2036 O O . ASN A 1 263 ? -0.958 10.071 15.107 1.00 86.00 263 ASN A O 1
ATOM 2040 N N . LEU A 1 264 ? 0.478 9.390 16.697 1.00 89.81 264 LEU A N 1
ATOM 2041 C CA . LEU A 1 264 ? 1.665 9.384 15.848 1.00 89.81 264 LEU A CA 1
ATOM 2042 C C . LEU A 1 264 ? 2.052 7.949 15.545 1.00 89.81 264 LEU A C 1
ATOM 2044 O O . LEU A 1 264 ? 2.059 7.099 16.430 1.00 89.81 264 LEU A O 1
ATOM 2048 N N . ARG A 1 265 ? 2.411 7.681 14.296 1.00 88.75 265 ARG A N 1
ATOM 2049 C CA . ARG A 1 265 ? 2.862 6.370 13.848 1.00 88.75 265 ARG A CA 1
ATOM 2050 C C . ARG A 1 265 ? 4.163 6.497 13.078 1.00 88.75 265 ARG A C 1
ATOM 2052 O O . ARG A 1 265 ? 4.237 7.230 12.095 1.00 88.75 265 ARG A O 1
ATOM 2059 N N . LEU A 1 266 ? 5.145 5.714 13.499 1.00 90.38 266 LEU A N 1
ATOM 2060 C CA . LEU A 1 266 ? 6.365 5.422 12.769 1.00 90.38 266 LEU A CA 1
ATOM 2061 C C . LEU A 1 266 ? 6.222 4.046 12.120 1.00 90.38 266 LEU A C 1
ATOM 2063 O O . LEU A 1 266 ? 5.841 3.085 12.786 1.00 90.38 266 LEU A O 1
ATOM 2067 N N . ASN A 1 267 ? 6.522 3.934 10.835 1.00 89.62 267 ASN A N 1
ATOM 2068 C CA . ASN A 1 267 ? 6.498 2.669 10.116 1.00 89.62 267 ASN A CA 1
ATOM 2069 C C . ASN A 1 267 ? 7.786 2.498 9.315 1.00 89.62 267 ASN A C 1
ATOM 2071 O O . ASN A 1 267 ? 8.128 3.352 8.502 1.00 89.62 267 ASN A O 1
ATOM 2075 N N . LEU A 1 268 ? 8.479 1.392 9.542 1.00 91.19 268 LEU A N 1
ATOM 2076 C CA . LEU A 1 268 ? 9.645 0.965 8.789 1.00 91.19 268 LEU A CA 1
ATOM 2077 C C . LEU A 1 268 ? 9.241 -0.224 7.923 1.00 91.19 268 LEU A C 1
ATOM 2079 O O . LEU A 1 268 ? 8.756 -1.227 8.438 1.00 91.19 268 LEU A O 1
ATOM 2083 N N . VAL A 1 269 ? 9.474 -0.134 6.620 1.00 89.75 269 VAL A N 1
ATOM 2084 C CA . VAL A 1 269 ? 9.243 -1.228 5.673 1.00 89.75 269 VAL A CA 1
ATOM 2085 C C . VAL A 1 269 ? 10.550 -1.542 4.970 1.00 89.75 269 VAL A C 1
ATOM 2087 O O . VAL A 1 269 ? 11.211 -0.644 4.450 1.00 89.75 269 VAL A O 1
ATOM 2090 N N . ARG A 1 270 ? 10.916 -2.819 4.916 1.00 89.38 270 ARG A N 1
ATOM 2091 C CA . ARG A 1 270 ? 12.026 -3.308 4.104 1.00 89.38 270 ARG A CA 1
ATOM 2092 C C . ARG A 1 270 ? 11.486 -4.264 3.052 1.00 89.38 270 ARG A C 1
ATOM 2094 O O . ARG A 1 270 ? 11.008 -5.351 3.371 1.00 89.38 270 ARG A O 1
ATOM 2101 N N . GLN A 1 271 ? 11.564 -3.829 1.804 1.00 85.44 271 GLN A N 1
ATOM 2102 C CA . GLN A 1 271 ? 11.038 -4.549 0.655 1.00 85.44 271 GLN A CA 1
ATOM 2103 C C . GLN A 1 271 ? 12.053 -5.553 0.110 1.00 85.44 271 GLN A C 1
ATOM 2105 O O . GLN A 1 271 ? 13.255 -5.276 0.131 1.00 85.44 271 GLN A O 1
ATOM 2110 N N . GLY A 1 272 ? 11.577 -6.707 -0.363 1.00 74.69 272 GLY A N 1
ATOM 2111 C CA . GLY A 1 272 ? 12.421 -7.746 -0.971 1.00 74.69 272 GLY A CA 1
ATOM 2112 C C . GLY A 1 272 ? 13.496 -8.281 -0.017 1.00 74.69 272 GLY A C 1
ATOM 2113 O O . GLY A 1 272 ? 14.689 -8.185 -0.301 1.00 74.69 272 GLY A O 1
ATOM 2114 N N . MET A 1 273 ? 13.095 -8.754 1.170 1.00 68.81 273 MET A N 1
ATOM 2115 C CA . MET A 1 273 ? 14.029 -9.050 2.268 1.00 68.81 273 MET A CA 1
ATOM 2116 C C . MET A 1 273 ? 14.578 -10.480 2.307 1.00 68.81 273 MET A C 1
ATOM 2118 O O . MET A 1 273 ? 15.671 -10.673 2.835 1.00 68.81 273 MET A O 1
ATOM 2122 N N . PHE A 1 274 ? 13.811 -11.464 1.831 1.00 61.28 274 PHE A N 1
ATOM 2123 C CA . PHE A 1 274 ? 14.034 -12.873 2.189 1.00 61.28 274 PHE A CA 1
ATOM 2124 C C . PHE A 1 274 ? 14.465 -13.773 1.025 1.00 61.28 274 PHE A C 1
ATOM 2126 O O . PHE A 1 274 ? 15.077 -14.804 1.271 1.00 61.28 274 PHE A O 1
ATOM 2133 N N . GLU A 1 275 ? 14.210 -13.375 -0.221 1.00 61.47 275 GLU A N 1
ATOM 2134 C CA . GLU A 1 275 ? 14.602 -14.100 -1.437 1.00 61.47 275 GLU A CA 1
ATOM 2135 C C . GLU A 1 275 ? 14.899 -13.069 -2.538 1.00 61.47 275 GLU A C 1
ATOM 2137 O O . GLU A 1 275 ? 14.321 -11.974 -2.489 1.00 61.47 275 GLU A O 1
ATOM 2142 N N . PRO A 1 276 ? 15.763 -13.373 -3.525 1.00 58.19 276 PRO A N 1
ATOM 2143 C CA . PRO A 1 276 ? 15.878 -12.553 -4.722 1.00 58.19 276 PRO A CA 1
ATOM 2144 C C . PRO A 1 276 ? 14.526 -12.566 -5.443 1.00 58.19 276 PRO A C 1
ATOM 2146 O O . PRO A 1 276 ? 14.157 -13.523 -6.126 1.00 58.19 276 PRO A O 1
ATOM 2149 N N . GLY A 1 277 ? 13.717 -11.537 -5.197 1.00 60.78 277 GLY A N 1
ATOM 2150 C CA . GLY A 1 277 ? 12.397 -11.437 -5.795 1.00 60.78 277 GLY A CA 1
ATOM 2151 C C . GLY A 1 277 ? 12.540 -11.275 -7.303 1.00 60.78 277 GLY A C 1
ATOM 2152 O O . GLY A 1 277 ? 13.339 -10.465 -7.766 1.00 60.78 277 GLY A O 1
ATOM 2153 N N . LYS A 1 278 ? 11.764 -12.028 -8.079 1.00 80.56 278 LYS A N 1
ATOM 2154 C CA . LYS A 1 278 ? 11.789 -11.923 -9.542 1.00 80.56 278 LYS A CA 1
ATOM 2155 C C . LYS A 1 278 ? 11.119 -10.633 -9.981 1.00 80.56 278 LYS A C 1
ATOM 2157 O O . LYS A 1 278 ? 10.012 -10.346 -9.511 1.00 80.56 278 LYS A O 1
ATOM 2162 N N . ASN A 1 279 ? 11.776 -9.890 -10.874 1.00 82.69 279 ASN A N 1
ATOM 2163 C CA . ASN A 1 279 ? 11.284 -8.612 -11.403 1.00 82.69 279 ASN A CA 1
ATOM 2164 C C . ASN A 1 279 ? 10.804 -7.681 -10.281 1.00 82.69 279 ASN A C 1
ATOM 2166 O O . ASN A 1 279 ? 9.690 -7.147 -10.306 1.00 82.69 279 ASN A O 1
ATOM 2170 N N . SER A 1 280 ? 11.614 -7.579 -9.230 1.00 85.44 280 SER A N 1
ATOM 2171 C CA . SER A 1 280 ? 11.247 -6.909 -7.988 1.00 85.44 280 SER A CA 1
ATOM 2172 C C . SER A 1 280 ? 12.244 -5.815 -7.639 1.00 85.44 280 SER A C 1
ATOM 2174 O O . SER A 1 280 ? 13.341 -5.747 -8.187 1.00 85.44 280 SER A O 1
ATOM 2176 N N . ILE A 1 281 ? 11.833 -4.952 -6.717 1.00 86.38 281 ILE A N 1
ATOM 2177 C CA . ILE A 1 281 ? 12.657 -3.860 -6.216 1.00 86.38 281 ILE A CA 1
ATOM 2178 C C . ILE A 1 281 ? 12.815 -4.072 -4.717 1.00 86.38 281 ILE A C 1
ATOM 2180 O O . ILE A 1 281 ? 11.825 -4.193 -3.990 1.00 86.38 281 ILE A O 1
ATOM 2184 N N . GLN A 1 282 ? 14.057 -4.095 -4.252 1.00 89.56 282 GLN A N 1
ATOM 2185 C CA . GLN A 1 282 ? 14.380 -3.971 -2.841 1.00 89.56 282 GLN A CA 1
ATOM 2186 C C . GLN A 1 282 ? 14.589 -2.503 -2.505 1.00 89.56 282 GLN A C 1
ATOM 2188 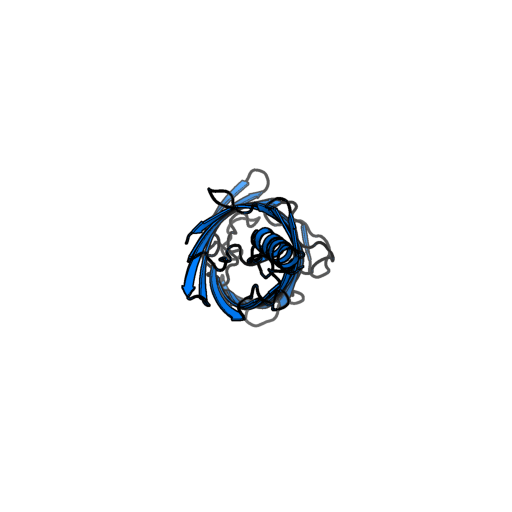O O . GLN A 1 282 ? 15.272 -1.780 -3.220 1.00 89.56 282 GLN A O 1
ATOM 2193 N N . ALA A 1 283 ? 14.011 -2.078 -1.389 1.00 90.94 283 ALA A N 1
ATOM 2194 C CA . ALA A 1 283 ? 14.149 -0.730 -0.867 1.00 90.94 283 ALA A CA 1
ATOM 2195 C C . ALA A 1 283 ? 13.815 -0.710 0.626 1.00 90.94 283 ALA A C 1
ATOM 2197 O O . ALA A 1 283 ? 13.200 -1.633 1.167 1.00 90.94 283 ALA A O 1
ATOM 2198 N N . GLN A 1 284 ? 14.200 0.366 1.296 1.00 93.56 284 GLN A N 1
ATOM 2199 C CA . GLN A 1 284 ? 13.820 0.657 2.673 1.00 93.56 284 GLN A CA 1
ATOM 2200 C C . GLN A 1 284 ? 12.973 1.918 2.688 1.00 93.56 284 GLN A C 1
ATOM 2202 O O . GLN A 1 284 ? 13.332 2.896 2.044 1.00 93.56 284 GLN A O 1
ATOM 2207 N N . SER A 1 285 ? 11.858 1.891 3.409 1.00 93.75 285 SER A N 1
ATOM 2208 C CA . SER A 1 285 ? 10.958 3.029 3.565 1.00 93.75 285 SER A CA 1
ATOM 2209 C C . SER A 1 285 ? 10.747 3.327 5.038 1.00 93.75 285 SER A C 1
ATOM 2211 O O . SER A 1 285 ? 10.383 2.437 5.808 1.00 93.75 285 SER A O 1
ATOM 2213 N N . LEU A 1 286 ? 10.954 4.585 5.415 1.00 95.25 286 LEU A N 1
ATOM 2214 C CA . LEU A 1 286 ? 10.587 5.118 6.716 1.00 95.25 286 LEU A CA 1
ATOM 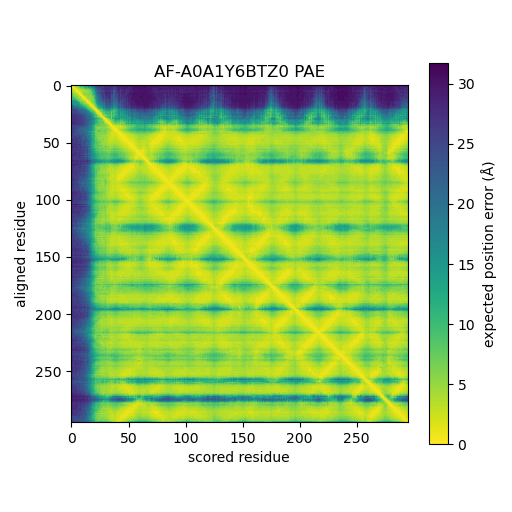2215 C C . LEU A 1 286 ? 9.410 6.065 6.535 1.00 95.25 286 LEU A C 1
ATOM 2217 O O . LEU A 1 286 ? 9.488 7.013 5.763 1.00 95.25 286 LEU A O 1
ATOM 2221 N N . THR A 1 287 ? 8.323 5.825 7.258 1.00 93.19 287 THR A N 1
ATOM 2222 C CA . THR A 1 287 ? 7.128 6.667 7.234 1.00 93.19 287 THR A CA 1
ATOM 2223 C C . THR A 1 287 ? 6.836 7.202 8.621 1.00 93.19 287 THR A C 1
ATOM 2225 O O . THR A 1 287 ? 6.695 6.430 9.567 1.00 93.19 287 THR A O 1
ATOM 2228 N N . ILE A 1 288 ? 6.685 8.517 8.732 1.00 94.00 288 ILE A N 1
ATOM 2229 C CA . ILE A 1 288 ? 6.124 9.181 9.907 1.00 94.00 288 ILE A CA 1
ATOM 2230 C C . ILE A 1 288 ? 4.719 9.620 9.539 1.00 94.00 288 ILE A C 1
ATOM 2232 O O . ILE A 1 288 ? 4.493 10.171 8.466 1.00 94.00 288 ILE A O 1
ATOM 2236 N N . SER A 1 289 ? 3.760 9.375 10.418 1.00 91.50 289 SER A N 1
ATOM 2237 C CA . SER A 1 289 ? 2.376 9.733 10.158 1.00 91.50 289 SER A CA 1
ATOM 2238 C C . SER A 1 289 ? 1.653 10.222 11.392 1.00 91.50 289 SER A C 1
ATOM 2240 O O . SER A 1 289 ? 1.912 9.779 12.509 1.00 91.50 289 SER A O 1
ATOM 2242 N N . TYR A 1 290 ? 0.732 11.139 11.154 1.00 90.81 290 TYR A N 1
ATOM 2243 C CA . TYR A 1 290 ? -0.206 11.666 12.118 1.00 90.81 290 TYR A CA 1
ATOM 2244 C C . TYR A 1 290 ? -1.614 11.216 11.740 1.00 90.81 290 TYR A C 1
ATOM 2246 O O . TYR A 1 290 ? -2.012 11.276 10.575 1.00 90.81 290 TYR A O 1
ATOM 2254 N N . MET A 1 291 ? -2.368 10.758 12.732 1.00 89.50 291 MET A N 1
ATOM 2255 C CA . MET A 1 291 ? -3.740 10.302 12.571 1.00 89.50 291 MET A CA 1
ATOM 2256 C C . MET A 1 291 ? -4.638 10.960 13.597 1.00 89.50 291 MET A C 1
ATOM 2258 O O . MET A 1 291 ? -4.284 11.057 14.771 1.00 89.50 291 MET A O 1
ATOM 2262 N N . ARG A 1 292 ? -5.848 11.324 13.183 1.00 88.56 292 ARG A N 1
ATOM 2263 C CA . ARG A 1 292 ? -6.872 11.802 14.109 1.00 88.56 292 ARG A CA 1
ATOM 2264 C C . ARG A 1 292 ? -8.221 11.221 13.748 1.00 88.56 292 ARG A C 1
ATOM 2266 O O . ARG A 1 292 ? -8.741 11.484 12.666 1.00 88.56 292 ARG A O 1
ATOM 2273 N N . GLY A 1 293 ? -8.747 10.419 14.662 1.00 85.19 293 GLY A N 1
ATOM 2274 C CA . GLY A 1 293 ? -10.128 9.976 14.651 1.00 85.19 293 GLY A CA 1
ATOM 2275 C C . GLY A 1 293 ? -11.016 10.940 15.416 1.00 85.19 293 GLY A C 1
ATOM 2276 O O . GLY A 1 293 ? -10.560 11.662 16.306 1.00 85.19 293 GLY A O 1
ATOM 2277 N N . PHE A 1 294 ? -12.288 10.930 15.069 1.00 83.94 294 PHE A N 1
ATOM 2278 C CA . PHE A 1 294 ? -13.309 11.714 15.728 1.00 83.94 294 PHE A CA 1
ATOM 2279 C C . PHE A 1 294 ? -14.588 10.886 15.865 1.00 83.94 294 PHE A C 1
ATOM 2281 O O . PHE A 1 294 ? -14.831 9.970 15.069 1.00 83.94 294 PHE A O 1
ATOM 2288 N N . LEU A 1 295 ? -15.359 11.207 16.902 1.00 81.25 295 LEU A N 1
ATOM 2289 C CA . LEU A 1 295 ? -16.631 10.571 17.233 1.00 81.25 295 LEU A CA 1
ATOM 2290 C C . LEU A 1 295 ? -17.770 11.122 16.386 1.00 81.25 295 LEU A C 1
ATOM 2292 O O . LEU A 1 295 ? -17.712 12.302 15.994 1.00 81.25 295 LEU A O 1
#

Secondary structure (DSSP, 8-state):
--SHHHHHHHHHHHHHTTS-----TTSSSTTT-S----TT-SEEEEEEEEEEEEEEEE-TTS-EE---S-SEEEEEEEEEEEESSSSEEEEEEEEEEEEEETTEEEEEEPPPEEEEEEEEE--BTTBTTPPEEEEEEEEE---SPPTTT--STT-TT--S-SS-EEEEEEEEEE-SSSEEEEEEEEEEEEPPEEETTEEEEPPPEEEEEEEEEEEETTEEEEEEEEEEEEPPPEETTEEPTT--EEEEEEEEEEEE--BTTBEEEEEEEEES-SS--TTEEEEEEEEEEEEEEE-